Protein AF-0000000065979524 (afdb_homodimer)

Foldseek 3Di:
DPVVPPPPPPPPPPPPPPPPPQPQPPVLVVVLVVVLVVLVVVLVVQCCVVPNCPPDDDDAADDDDLQLQLVRLVLVLVPDDPPPPPCVVSSVSSNVSSVSSVVSCVVRPDPPPPPDPRDPGPVSVVVVVVVVVVVVVVVVVCVVVVVCVPPD/DVVPPPPPPPPPPPPPPPPPPQPQPPVLVVVLVVVLVVLVVVLVVQCCVVPNCPPDDDDADDDDDLQLQLVRLVLVLVPDDPPPPPCVVSSVSSNVSSVSSVVSCVVRPDPPPPPDPRDPGPVSVVVVVVVVVVVVVVVVVCVVVVVCVPPD

Nearest PDB structures (foldseek):
  8iah-assembly1_S  TM=3.269E-01  e=6.798E+00  Sus scrofa
  8p1q-assembly1_B-2  TM=3.300E-01  e=6.798E+00  Homo sapiens
  8iah-assembly1_S  TM=3.254E-01  e=6.679E+00  Sus scrofa
  8p1q-assembly1_B-2  TM=3.303E-01  e=6.679E+00  Homo sapiens

Radius of gyration: 31.27 Å; Cα contacts (8 Å, |Δi|>4): 288; chains: 2; bounding box: 48×143×76 Å

InterPro domains:
  IPR009079 Four-helical cytokine-like, core [G3DSA:1.20.1250.10] (27-152)

Sequence (304 aa):
MDHILALVLALLPLSLCVALPGALDAMDVEKMKSKVTWKAQGLVARIDKHFPDRGLRFDTDKVEGSTSVVASLESYNNLISDRFGGVSQIKTEISSLAGYLNHWREGNCQEQQPKVWPRRNIFNHTVSLEALMRVREFLKLLQKNVDLLERCMDHILALVLALLPLSLCVALPGALDAMDVEKMKSKVTWKAQGLVARIDKHFPDRGLRFDTDKVEGSTSVVASLESYNNLISDRFGGVSQIKTEISSLAGYLNHWREGNCQEQQPKVWPRRNIFNHTVSLEALMRVREFLKLLQKNVDLLERC

Solvent-accessible surface area (backbone atoms only — not comparable to full-atom values): 17600 Å² total; per-residue (Å²): 126,76,78,64,62,69,69,67,63,72,72,56,74,75,72,69,75,63,74,63,88,77,67,64,56,64,68,61,49,52,51,49,41,52,50,50,38,51,53,35,52,52,48,40,52,50,46,44,70,77,50,56,80,80,76,77,81,63,86,55,74,79,82,74,15,39,63,37,42,35,49,50,48,50,54,36,50,57,46,35,47,83,80,42,84,87,36,63,66,55,48,51,51,49,52,47,53,30,48,50,53,48,54,51,37,68,76,62,30,73,87,59,65,70,83,64,67,50,74,76,53,60,64,55,52,52,48,17,53,51,30,51,50,23,48,42,53,32,36,55,50,38,57,78,44,45,77,40,45,74,37,110,127,76,77,65,66,71,67,67,66,70,72,58,73,74,71,68,73,64,74,64,89,77,67,65,54,64,68,60,49,52,51,50,42,51,51,51,38,51,52,36,52,54,49,41,53,50,45,42,70,77,51,58,80,80,77,78,80,63,87,55,74,80,80,74,15,38,62,38,42,33,49,50,48,50,54,38,50,57,44,34,47,86,80,43,85,86,34,63,65,53,48,50,50,49,51,48,53,32,47,52,53,49,54,52,38,68,77,64,31,73,86,58,64,72,83,63,67,54,76,75,53,60,65,55,50,51,49,18,53,50,31,50,51,23,48,42,51,32,35,53,51,38,57,77,45,44,77,40,44,75,37,109

Secondary structure (DSSP, 8-state):
-GGGGGGGGG----------TT---HHHHHHHHHHHHHHHHHHHHHHHHHS---S----------HHHHHHHHHHHHHHS-TTSTT-HHHHHHHHHHHHHHHHHHHHHS-----SS-----HHHHHHHHHHHHHHHHHHHHHHHTGGGGG--/-GGGGGGGGG----------TT---HHHHHHHHHHHHHHHHHHHHHHHHHS---S----------HHHHHHHHHHHHHHS-TTSTT-HHHHHHHHHHHHHHHHHHHHHS-----SS-----HHHHHHHHHHHHHHHHHHHHHHHTGGGGG--

Organism: Takifugu rubripes (NCBI:txid31033)

pLDDT: mean 81.75, std 19.76, range [34.25, 98.69]

Structure (mmCIF, N/CA/C/O backbone):
data_AF-0000000065979524-model_v1
#
loop_
_entity.id
_entity.type
_entity.pdbx_description
1 polymer Leptin
#
loop_
_atom_site.group_PDB
_atom_site.id
_atom_site.type_symbol
_atom_site.label_atom_id
_atom_site.label_alt_id
_atom_site.label_comp_id
_atom_site.label_asym_id
_atom_site.label_entity_id
_atom_site.label_seq_id
_atom_site.pdbx_PDB_ins_code
_atom_site.Cartn_x
_atom_site.Cartn_y
_atom_site.Cartn_z
_atom_site.occupancy
_atom_site.B_iso_or_equiv
_atom_site.auth_seq_id
_atom_site.auth_comp_id
_atom_site.auth_asym_id
_atom_site.auth_atom_id
_atom_site.pdbx_PDB_model_num
ATOM 1 N N . MET A 1 1 ? -29.578 59.688 54.094 1 34.88 1 MET A N 1
ATOM 2 C CA . MET A 1 1 ? -29.281 59.625 52.656 1 34.88 1 MET A CA 1
ATOM 3 C C . MET A 1 1 ? -28.094 58.719 52.375 1 34.88 1 MET A C 1
ATOM 5 O O . MET A 1 1 ? -27.781 58.438 51.219 1 34.88 1 MET A O 1
ATOM 9 N N . ASP A 1 2 ? -27.281 58.5 53.438 1 43.31 2 ASP A N 1
ATOM 10 C CA . ASP A 1 2 ? -25.984 57.875 53.219 1 43.31 2 ASP A CA 1
ATOM 11 C C . ASP A 1 2 ? -26.141 56.375 53 1 43.31 2 ASP A C 1
ATOM 13 O O . ASP A 1 2 ? -25.188 55.688 52.625 1 43.31 2 ASP A O 1
ATOM 17 N N . HIS A 1 3 ? -27.281 55.781 53.406 1 45.56 3 HIS A N 1
ATOM 18 C CA . HIS A 1 3 ? -27.359 54.312 53.375 1 45.56 3 HIS A CA 1
ATOM 19 C C . HIS A 1 3 ?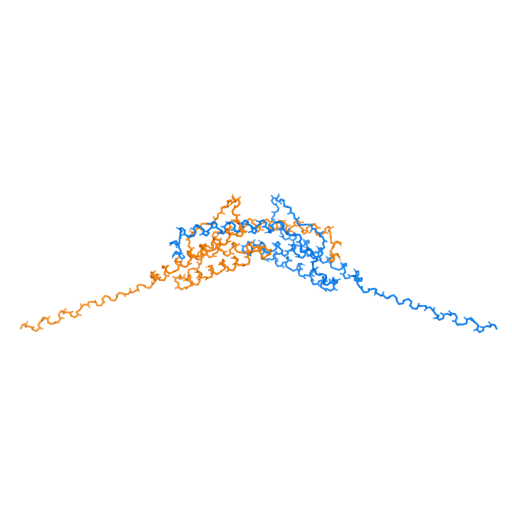 -27.438 53.781 51.938 1 45.56 3 HIS A C 1
ATOM 21 O O . HIS A 1 3 ? -27.516 52.562 51.719 1 45.56 3 HIS A O 1
ATOM 27 N N . ILE A 1 4 ? -27.812 54.688 50.938 1 45.34 4 ILE A N 1
ATOM 28 C CA . ILE A 1 4 ? -28.109 54.25 49.594 1 45.34 4 ILE A CA 1
ATOM 29 C C . ILE A 1 4 ? -26.828 53.844 48.875 1 45.34 4 ILE A C 1
ATOM 31 O O . ILE A 1 4 ? -26.844 53.031 47.938 1 45.34 4 ILE A O 1
ATOM 35 N N . LEU A 1 5 ? -25.672 54.312 49.406 1 42.53 5 LEU A N 1
ATOM 36 C CA . LEU A 1 5 ? -24.516 54.125 48.531 1 42.53 5 LEU A CA 1
ATOM 37 C C . LEU A 1 5 ? -24.062 52.688 48.531 1 42.53 5 LEU A C 1
ATOM 39 O O . LEU A 1 5 ? -23.562 52.188 47.531 1 42.53 5 LEU A O 1
ATOM 43 N N . ALA A 1 6 ? -24.219 51.969 49.688 1 45.44 6 ALA A N 1
ATOM 44 C CA . ALA A 1 6 ? -23.438 50.75 49.75 1 45.44 6 ALA A CA 1
ATOM 45 C C . ALA A 1 6 ? -24 49.688 48.844 1 45.44 6 ALA A C 1
ATOM 47 O O . ALA A 1 6 ? -23.297 48.75 48.438 1 45.44 6 ALA A O 1
ATOM 48 N N . LEU A 1 7 ? -25.328 49.781 48.531 1 42.97 7 LEU A N 1
ATOM 49 C CA . LEU A 1 7 ? -25.906 48.562 47.938 1 42.97 7 LEU A CA 1
ATOM 50 C C . LEU A 1 7 ? -25.5 48.438 46.469 1 42.97 7 LEU A C 1
ATOM 52 O O . LEU A 1 7 ? -25.703 47.406 45.844 1 42.97 7 LEU A O 1
ATOM 56 N N . VAL A 1 8 ? -25.031 49.562 45.812 1 45.72 8 VAL A N 1
ATOM 57 C CA . VAL A 1 8 ? -24.875 49.438 44.375 1 45.72 8 VAL A CA 1
ATOM 58 C C . VAL A 1 8 ? -23.672 48.531 44.062 1 45.72 8 VAL A C 1
ATOM 60 O O . VAL A 1 8 ? -23.453 48.188 42.906 1 45.72 8 VAL A O 1
ATOM 63 N N . LEU A 1 9 ? -22.766 48.375 45.031 1 43.47 9 LEU A N 1
ATOM 64 C CA . LEU A 1 9 ? -21.516 47.812 44.5 1 43.47 9 LEU A CA 1
ATOM 65 C C . LEU A 1 9 ? -21.719 46.375 44.094 1 43.47 9 LEU A C 1
ATOM 67 O O . LEU A 1 9 ? -20.875 45.812 43.344 1 43.47 9 LEU A O 1
ATOM 71 N N . ALA A 1 10 ? -22.562 45.625 44.844 1 42.38 10 ALA A N 1
ATOM 72 C CA . ALA A 1 10 ? -22.281 44.188 44.812 1 42.38 10 ALA A CA 1
ATOM 73 C C . ALA A 1 10 ? -22.688 43.594 43.469 1 42.38 10 ALA A C 1
ATOM 75 O O . ALA A 1 10 ? -22.516 42.406 43.25 1 42.38 10 ALA A O 1
ATOM 76 N N . LEU A 1 11 ? -23.609 44.281 42.781 1 41.44 11 LEU A N 1
ATOM 77 C CA . LEU A 1 11 ? -24.062 43.438 41.656 1 41.44 11 LEU A CA 1
ATOM 78 C C . LEU A 1 11 ? -23 43.375 40.594 1 41.44 11 LEU A C 1
ATOM 80 O O . LEU A 1 11 ? -23.031 44.156 39.625 1 41.44 11 LEU A O 1
ATOM 84 N N . LEU A 1 12 ? -21.766 43.531 40.938 1 43.25 12 LEU A N 1
ATOM 85 C CA . LEU A 1 12 ? -20.922 43.281 39.75 1 43.25 12 LEU A CA 1
ATOM 86 C C . LEU A 1 12 ? -21.234 41.938 39.156 1 43.25 12 LEU A C 1
ATOM 88 O O . LEU A 1 12 ? -21.234 40.906 39.844 1 43.25 12 LEU A O 1
ATOM 92 N N . PRO A 1 13 ? -22.047 41.812 38.062 1 46.59 13 PRO A N 1
ATOM 93 C CA . PRO A 1 13 ? -22.188 40.5 37.438 1 46.59 13 PRO A CA 1
ATOM 94 C C . PRO A 1 13 ? -20.875 39.75 37.312 1 46.59 13 PRO A C 1
ATOM 96 O O . PRO A 1 13 ? -19.828 40.344 37.031 1 46.59 13 PRO A O 1
ATOM 99 N N . LEU A 1 14 ? -20.484 38.844 38.219 1 44.09 14 LEU A N 1
ATOM 100 C CA . LEU A 1 14 ? -19.516 37.844 37.812 1 44.09 14 LEU A CA 1
ATOM 101 C C . LEU A 1 14 ? -19.734 37.438 36.344 1 44.09 14 LEU A C 1
ATOM 103 O O . LEU A 1 14 ? -20.766 36.875 36 1 44.09 14 LEU A O 1
ATOM 107 N N . SER A 1 15 ? -19.453 38.344 35.438 1 40.91 15 SER A N 1
ATOM 108 C CA . SER A 1 15 ? -19.328 37.812 34.094 1 40.91 15 SER A CA 1
ATOM 109 C C . SER A 1 15 ? -18.734 36.406 34.094 1 40.91 15 SER A C 1
ATOM 111 O O . SER A 1 15 ? -17.562 36.219 34.438 1 40.91 15 SER A O 1
ATOM 113 N N . LEU A 1 16 ? -19.469 35.406 34.594 1 40.03 16 LEU A N 1
ATOM 114 C CA . LEU A 1 16 ? -19.078 34.062 34.25 1 40.03 16 LEU A CA 1
ATOM 115 C C . LEU A 1 16 ? -18.438 34 32.875 1 40.03 16 LEU A C 1
ATOM 117 O O . LEU A 1 16 ? -19.094 34.25 31.875 1 40.03 16 LEU A O 1
ATOM 121 N N . CYS A 1 17 ? -17.25 34.531 32.656 1 41.34 17 CYS A N 1
ATOM 122 C CA . CYS A 1 17 ? -16.516 34.031 31.5 1 41.34 17 CYS A CA 1
ATOM 123 C C . CYS A 1 17 ? -16.828 32.594 31.234 1 41.34 17 CYS A C 1
ATOM 125 O O . CYS A 1 17 ? -16.344 31.688 31.922 1 41.34 17 CYS A O 1
ATOM 127 N N . VAL A 1 18 ? -18.062 32.25 31.062 1 39.09 18 VAL A N 1
ATOM 128 C CA . VAL A 1 18 ? -18.344 30.953 30.469 1 39.09 18 VAL A CA 1
ATOM 129 C C . VAL A 1 18 ? -17.266 30.609 29.438 1 39.09 18 VAL A C 1
ATOM 131 O O . VAL A 1 18 ? -17.062 31.328 28.469 1 39.09 18 VAL A O 1
ATOM 134 N N . ALA A 1 19 ? -16.109 30.125 29.828 1 43.69 19 ALA A N 1
ATOM 135 C CA . ALA A 1 19 ? -15.344 29.391 28.812 1 43.69 19 ALA A CA 1
ATOM 136 C C . ALA A 1 19 ? -16.281 28.75 27.797 1 43.69 19 ALA A C 1
ATOM 138 O O . ALA A 1 19 ? -17.172 27.984 28.156 1 43.69 19 ALA A O 1
ATOM 139 N N . LEU A 1 20 ? -16.875 29.391 26.828 1 45 20 LEU A N 1
ATOM 140 C CA . LEU A 1 20 ? -17.656 28.703 25.812 1 45 20 LEU A CA 1
ATOM 141 C C . LEU A 1 20 ? -17.125 27.297 25.594 1 45 20 LEU A C 1
ATOM 143 O O . LEU A 1 20 ? -15.914 27.078 25.516 1 45 20 LEU A O 1
ATOM 147 N N . PRO A 1 21 ? -17.703 26.266 25.828 1 43.53 21 PRO A N 1
ATOM 148 C CA . PRO A 1 21 ? -17.516 24.891 25.391 1 43.53 21 PRO A CA 1
ATOM 149 C C . PRO A 1 21 ? -17.109 24.797 23.922 1 43.53 21 PRO A C 1
ATOM 151 O O . PRO A 1 21 ? -17.797 25.297 23.047 1 43.53 21 PRO A O 1
ATOM 154 N N . GLY A 1 22 ? -15.844 24.625 23.578 1 52.44 22 GLY A N 1
ATOM 155 C CA . GLY A 1 22 ? -15.367 24.453 22.203 1 52.44 22 GLY A CA 1
ATOM 156 C C . GLY A 1 22 ? -14.086 25.219 21.922 1 52.44 22 GLY A C 1
ATOM 157 O O . GLY A 1 22 ? -13.609 25.25 20.797 1 52.44 22 GLY A O 1
ATOM 158 N N . ALA A 1 23 ? -13.859 26.297 22.719 1 60.09 23 ALA A N 1
ATOM 159 C CA . ALA A 1 23 ? -12.688 27.094 22.375 1 60.09 23 ALA A CA 1
ATOM 160 C C . ALA A 1 23 ? -11.414 26.266 22.469 1 60.09 23 ALA A C 1
ATOM 162 O O . ALA A 1 23 ? -11.141 25.641 23.5 1 60.09 23 ALA A O 1
ATOM 163 N N . LEU A 1 24 ? -10.93 25.781 21.344 1 65.5 24 LEU A N 1
ATOM 164 C CA . LEU A 1 24 ? -9.617 25.156 21.344 1 65.5 24 LEU A CA 1
ATOM 165 C C . LEU A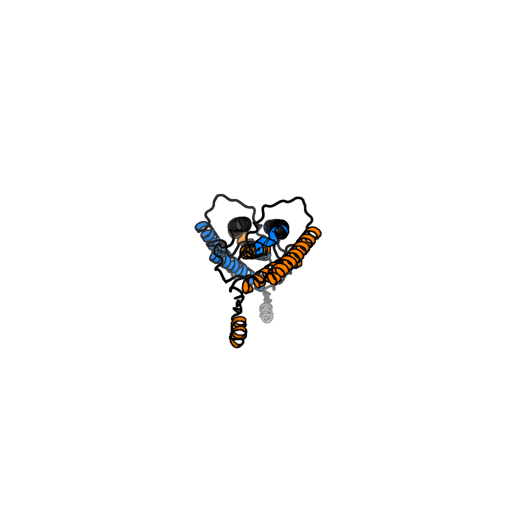 1 24 ? -8.656 25.891 22.266 1 65.5 24 LEU A C 1
ATOM 167 O O . LEU A 1 24 ? -8.641 27.125 22.312 1 65.5 24 LEU A O 1
ATOM 171 N N . ASP A 1 25 ? -8.266 25.234 23.438 1 76.75 25 ASP A N 1
ATOM 172 C CA . ASP A 1 25 ? -7.203 25.781 24.281 1 76.75 25 ASP A CA 1
ATOM 173 C C . ASP A 1 25 ? -6.031 26.266 23.422 1 76.75 25 ASP A C 1
ATOM 175 O O . ASP A 1 25 ? -5.359 25.469 22.766 1 76.75 25 ASP A O 1
ATOM 179 N N . ALA A 1 26 ? -5.895 27.578 23.281 1 84.81 26 ALA A N 1
ATOM 180 C CA . ALA A 1 26 ? -4.887 28.219 22.438 1 84.81 26 ALA A CA 1
ATOM 181 C C . ALA A 1 26 ? -3.502 27.641 22.703 1 84.81 26 ALA A C 1
ATOM 183 O O . ALA A 1 26 ? -2.719 27.438 21.781 1 84.81 26 ALA A O 1
ATOM 184 N N . MET A 1 27 ? -3.207 27.391 24.031 1 84 27 MET A N 1
ATOM 185 C CA . MET A 1 27 ? -1.896 26.844 24.375 1 84 27 MET A CA 1
ATOM 186 C C . MET A 1 27 ? -1.739 25.438 23.812 1 84 27 MET A C 1
ATOM 188 O O . MET A 1 27 ? -0.667 25.078 23.312 1 84 27 MET A O 1
ATOM 192 N N . ASP A 1 28 ? -2.781 24.672 23.891 1 90.62 28 ASP A N 1
ATOM 193 C CA . ASP A 1 28 ? -2.738 23.312 23.375 1 90.62 28 ASP A CA 1
ATOM 194 C C . ASP A 1 28 ? -2.576 23.312 21.844 1 90.62 28 ASP A C 1
ATOM 196 O O . ASP A 1 28 ? -1.846 22.484 21.297 1 90.62 28 ASP A O 1
ATOM 200 N N . VAL A 1 29 ? -3.135 24.234 21.234 1 93.5 29 VAL A N 1
ATOM 201 C CA . VAL A 1 29 ? -3.057 24.375 19.781 1 93.5 29 VAL A CA 1
ATOM 202 C C . VAL A 1 29 ? -1.64 24.766 19.375 1 93.5 29 VAL A C 1
ATOM 204 O O . VAL A 1 29 ? -1.082 24.219 18.422 1 93.5 29 VAL A O 1
ATOM 207 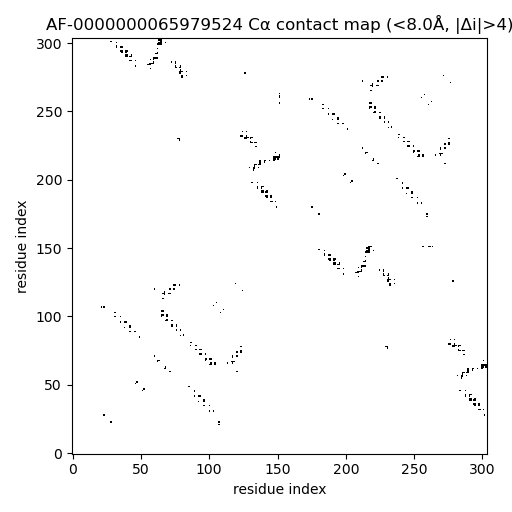N N . GLU A 1 30 ? -1.095 25.766 20.031 1 94.5 30 GLU A N 1
ATOM 208 C CA . GLU A 1 30 ? 0.261 26.203 19.719 1 94.5 30 GLU A CA 1
ATOM 209 C C . GLU A 1 30 ? 1.271 25.078 19.922 1 94.5 30 GLU A C 1
ATOM 211 O O . GLU A 1 30 ? 2.201 24.922 19.125 1 94.5 30 GLU A O 1
ATOM 216 N N . LYS A 1 31 ? 1.082 24.312 21 1 95.94 31 LYS A N 1
ATOM 217 C CA . LYS A 1 31 ? 1.947 23.156 21.234 1 95.94 31 LYS A CA 1
ATOM 218 C C . LYS A 1 31 ? 1.83 22.141 20.109 1 95.94 31 LYS A C 1
ATOM 220 O O . LYS A 1 31 ? 2.836 21.594 19.656 1 95.94 31 LYS A O 1
ATOM 225 N N . MET A 1 32 ? 0.639 21.859 19.672 1 96.88 32 MET A N 1
ATOM 226 C CA . MET A 1 32 ? 0.414 20.922 18.578 1 96.88 32 MET A CA 1
ATOM 227 C C . MET A 1 32 ? 1.099 21.422 17.297 1 96.88 32 MET A C 1
ATOM 229 O O . MET A 1 32 ? 1.811 20.656 16.641 1 96.88 32 MET A O 1
ATOM 233 N N . LYS A 1 33 ? 0.93 22.656 17 1 96.94 33 LYS A N 1
ATOM 234 C CA . LYS A 1 33 ? 1.535 23.219 15.789 1 96.94 33 LYS A CA 1
ATOM 235 C C . LYS A 1 33 ? 3.057 23.094 15.836 1 96.94 33 LYS A C 1
ATOM 237 O O . LYS A 1 33 ? 3.682 22.719 14.836 1 96.94 33 LYS A O 1
ATOM 242 N N . SER A 1 34 ? 3.613 23.422 16.969 1 96.88 34 SER A N 1
ATOM 243 C CA . SER A 1 34 ? 5.062 23.344 17.141 1 96.88 34 SER A CA 1
ATOM 244 C C . SER A 1 34 ? 5.566 21.922 16.984 1 96.88 34 SER A C 1
ATOM 246 O O . SER A 1 34 ? 6.562 21.672 16.297 1 96.88 34 SER A O 1
ATOM 248 N N . LYS A 1 35 ? 4.891 21 17.641 1 97.94 35 LYS A N 1
ATOM 249 C CA . LYS A 1 35 ? 5.305 19.594 17.578 1 97.94 35 LYS A CA 1
ATOM 250 C C . LYS A 1 35 ? 5.172 19.031 16.172 1 97.94 35 LYS A C 1
ATOM 252 O O . LYS A 1 35 ? 6.059 18.312 15.695 1 97.94 35 LYS A O 1
ATOM 257 N N . VAL A 1 36 ? 4.082 19.328 15.539 1 98.31 36 VAL A N 1
ATOM 258 C CA . VAL A 1 36 ? 3.875 18.875 14.164 1 98.31 36 VAL A CA 1
ATOM 259 C C . VAL A 1 36 ? 4.961 19.438 13.258 1 98.31 36 VAL A C 1
ATOM 261 O O . VAL A 1 36 ? 5.523 18.719 12.43 1 98.31 36 VAL A O 1
ATOM 264 N N . THR A 1 37 ? 5.258 20.688 13.398 1 98.19 37 THR A N 1
ATOM 265 C CA . THR A 1 37 ? 6.301 21.312 12.594 1 98.19 37 THR A CA 1
ATOM 266 C C . THR A 1 37 ? 7.645 20.625 12.828 1 98.19 37 THR A C 1
ATOM 268 O O . THR A 1 37 ? 8.359 20.312 11.875 1 98.19 37 THR A O 1
ATOM 271 N N . TRP A 1 38 ? 7.949 20.406 14.086 1 98 38 TRP A N 1
ATOM 272 C CA . TRP A 1 38 ? 9.203 19.766 14.453 1 98 38 TRP A CA 1
ATOM 273 C C . TRP A 1 38 ? 9.297 18.375 13.852 1 98 38 TRP A C 1
ATOM 275 O O . TRP A 1 38 ? 10.305 18.016 13.227 1 98 38 TRP A O 1
ATOM 285 N N . LYS A 1 39 ? 8.273 17.625 14.016 1 98.44 39 LYS A N 1
ATOM 286 C CA . LYS A 1 39 ? 8.266 16.266 13.492 1 98.44 39 LYS A CA 1
ATOM 287 C C . LYS A 1 39 ? 8.336 16.25 11.969 1 98.44 39 LYS A C 1
ATOM 289 O O . LYS A 1 39 ? 9.031 15.422 11.375 1 98.44 39 LYS A O 1
ATOM 294 N N . ALA A 1 40 ? 7.547 17.125 11.336 1 98.5 40 ALA A N 1
ATOM 295 C CA . ALA A 1 40 ? 7.555 17.203 9.875 1 98.5 40 ALA A CA 1
ATOM 296 C C . ALA A 1 40 ? 8.938 17.578 9.359 1 98.5 40 ALA A C 1
ATOM 298 O O . ALA A 1 40 ? 9.422 17 8.383 1 98.5 40 ALA A O 1
ATOM 299 N N . GLN A 1 41 ? 9.625 18.562 9.984 1 97.88 41 GLN A N 1
ATOM 300 C CA . GLN A 1 41 ? 10.969 18.969 9.602 1 97.88 41 GLN A CA 1
ATOM 301 C C . GLN A 1 41 ? 11.945 17.797 9.711 1 97.88 41 GLN A C 1
ATOM 303 O O . GLN A 1 41 ? 12.773 17.578 8.82 1 97.88 41 GLN A O 1
ATOM 308 N N . GLY A 1 42 ? 11.875 17.109 10.82 1 97.56 42 GLY A N 1
ATOM 309 C CA . GLY A 1 42 ? 12.727 15.938 11 1 97.56 42 GLY A CA 1
ATOM 310 C C . GLY A 1 42 ? 12.523 14.875 9.938 1 97.56 42 GLY A C 1
ATOM 311 O O . GLY A 1 42 ? 13.492 14.289 9.445 1 97.56 42 GLY A O 1
ATOM 312 N N . LEU A 1 43 ? 11.289 14.633 9.617 1 97.94 43 LEU A N 1
ATOM 313 C CA . LEU A 1 43 ? 10.945 13.641 8.602 1 97.94 43 LEU A CA 1
ATOM 314 C C . LEU A 1 43 ? 11.484 14.047 7.234 1 97.94 43 LEU A C 1
ATOM 316 O O . LEU A 1 43 ? 12.062 13.227 6.52 1 97.94 43 LEU A O 1
ATOM 320 N N . VAL A 1 44 ? 11.289 15.312 6.871 1 96.69 44 VAL A N 1
ATOM 321 C CA . VAL A 1 44 ? 11.789 15.797 5.594 1 96.69 44 VAL A CA 1
ATOM 322 C C . VAL A 1 44 ? 13.305 15.633 5.535 1 96.69 44 VAL A C 1
ATOM 324 O O . VAL A 1 44 ? 13.852 15.164 4.527 1 96.69 44 VAL A O 1
ATOM 327 N N . ALA A 1 45 ? 13.984 15.953 6.59 1 95.94 45 ALA A N 1
ATOM 328 C CA . ALA A 1 45 ? 15.445 15.828 6.641 1 95.94 45 ALA A CA 1
ATOM 329 C C . ALA A 1 45 ? 15.883 14.383 6.469 1 95.94 45 ALA A C 1
ATOM 331 O O . ALA A 1 45 ? 16.844 14.094 5.754 1 95.94 45 ALA A O 1
ATOM 332 N N . ARG A 1 46 ? 15.195 13.508 7.078 1 95.62 46 ARG A N 1
ATOM 333 C CA . ARG A 1 46 ? 15.531 12.086 6.996 1 95.62 46 ARG A CA 1
ATOM 334 C C . ARG A 1 46 ? 15.297 11.547 5.59 1 95.62 46 ARG A C 1
ATOM 336 O O . ARG A 1 46 ? 16.109 10.789 5.066 1 95.62 46 ARG A O 1
ATOM 343 N N . ILE A 1 47 ? 14.156 11.891 5.023 1 95.31 47 ILE A N 1
ATOM 344 C CA . ILE A 1 47 ? 13.859 11.461 3.66 1 95.31 47 ILE A CA 1
ATOM 345 C C . ILE A 1 47 ? 14.93 11.992 2.709 1 95.31 47 ILE A C 1
ATOM 347 O O . ILE A 1 47 ? 15.438 11.25 1.863 1 95.31 47 ILE A O 1
ATOM 351 N N . ASP A 1 48 ? 15.32 13.227 2.898 1 93.19 48 ASP A N 1
ATOM 352 C CA . ASP A 1 48 ? 16.328 13.836 2.025 1 93.19 48 ASP A CA 1
ATOM 353 C C . ASP A 1 48 ? 17.688 13.156 2.189 1 93.19 48 ASP A C 1
ATOM 355 O O . ASP A 1 48 ? 18.453 13.055 1.231 1 93.19 48 ASP A O 1
ATOM 359 N N . LYS A 1 49 ? 17.969 12.75 3.328 1 92 49 LYS A N 1
ATOM 360 C CA . LYS A 1 49 ? 19.25 12.102 3.602 1 92 49 LYS A CA 1
ATOM 361 C C . LYS A 1 49 ? 19.328 10.734 2.92 1 92 49 LYS A C 1
ATOM 363 O O . LYS A 1 49 ? 20.344 10.391 2.322 1 92 49 LYS A O 1
ATOM 368 N N . HIS A 1 50 ? 18.266 9.992 2.943 1 91.12 50 HIS A N 1
ATOM 369 C CA . HIS A 1 50 ? 18.281 8.609 2.465 1 91.12 50 HIS A CA 1
ATOM 370 C C . HIS A 1 50 ? 17.828 8.531 1.009 1 91.12 50 HIS A C 1
ATOM 372 O O . HIS A 1 50 ? 18.219 7.609 0.288 1 91.12 50 HIS A O 1
ATOM 378 N N . PHE A 1 51 ? 17 9.469 0.723 1 90 51 PHE A N 1
ATOM 379 C CA . PHE A 1 51 ? 16.469 9.492 -0.636 1 90 51 PHE A CA 1
ATOM 380 C C . PHE A 1 51 ? 16.641 10.867 -1.264 1 90 51 PHE A C 1
ATOM 382 O O . PHE A 1 51 ? 15.672 11.617 -1.41 1 90 51 PHE A O 1
ATOM 389 N N . PRO A 1 52 ? 17.781 11.062 -1.571 1 82.44 52 PRO A N 1
ATOM 390 C CA . PRO A 1 52 ? 18.062 12.406 -2.094 1 82.44 52 PRO A CA 1
ATOM 391 C C . PRO A 1 52 ? 17.219 12.742 -3.316 1 82.44 52 PRO A C 1
ATOM 393 O O . PRO A 1 52 ? 16.844 11.852 -4.086 1 82.44 52 PRO A O 1
ATOM 396 N N . ASP A 1 53 ? 16.906 13.961 -3.312 1 72.31 53 ASP A N 1
ATOM 397 C CA . ASP A 1 53 ? 16.016 14.523 -4.328 1 72.31 53 ASP A CA 1
ATOM 398 C C . ASP A 1 53 ? 16.594 14.312 -5.73 1 72.31 53 ASP A C 1
ATOM 400 O O . ASP A 1 53 ? 17.688 14.766 -6.027 1 72.31 53 ASP A O 1
ATOM 404 N N . ARG A 1 54 ? 15.977 13.586 -6.457 1 69.5 54 ARG A N 1
ATOM 405 C CA . ARG A 1 54 ? 16.406 13.383 -7.836 1 69.5 54 ARG A CA 1
ATOM 406 C C . ARG A 1 54 ? 15.594 14.242 -8.797 1 69.5 54 ARG A C 1
ATOM 408 O O . ARG A 1 54 ? 15.531 13.961 -9.992 1 69.5 54 ARG A O 1
ATOM 415 N N . GLY A 1 55 ? 15.062 15.281 -8.133 1 73.12 55 GLY A N 1
ATOM 416 C CA . GLY A 1 55 ? 14.312 16.188 -8.977 1 73.12 55 GLY A CA 1
ATOM 417 C C . GLY A 1 55 ? 12.922 15.688 -9.305 1 73.12 55 GLY A C 1
ATOM 418 O O . GLY A 1 55 ? 12.273 16.188 -10.227 1 73.12 55 GLY A O 1
ATOM 419 N N . LEU A 1 56 ? 12.5 14.719 -8.672 1 73.94 56 LEU A N 1
ATOM 420 C CA . LEU A 1 56 ? 11.164 14.188 -8.906 1 73.94 56 LEU A CA 1
ATOM 421 C C . LEU A 1 56 ? 10.117 15 -8.148 1 73.94 56 LEU A C 1
ATOM 423 O O . LEU A 1 56 ? 10.273 15.266 -6.957 1 73.94 56 LEU A O 1
ATOM 427 N N . ARG A 1 57 ? 9.258 15.641 -8.961 1 79.06 57 ARG A N 1
ATOM 428 C CA . ARG A 1 57 ? 8.172 16.406 -8.352 1 79.06 57 ARG A CA 1
ATOM 429 C C . ARG A 1 57 ? 6.824 15.75 -8.617 1 79.06 57 ARG A C 1
ATOM 431 O O . ARG A 1 57 ? 6.539 15.328 -9.742 1 79.06 57 ARG A O 1
ATOM 438 N N . PHE A 1 58 ? 6.141 15.617 -7.527 1 84 58 PHE A N 1
ATOM 439 C CA . PHE A 1 58 ? 4.812 15.023 -7.641 1 84 58 PHE A CA 1
ATOM 440 C C . PHE A 1 58 ? 3.762 15.906 -6.988 1 84 58 PHE A C 1
ATOM 442 O O . PHE A 1 58 ? 4.07 16.672 -6.074 1 84 58 PHE A O 1
ATOM 449 N N . ASP A 1 59 ? 2.582 15.781 -7.613 1 83.19 59 ASP A N 1
ATOM 450 C CA . ASP A 1 59 ? 1.469 16.453 -6.949 1 83.19 59 ASP A CA 1
ATOM 451 C C . ASP A 1 59 ? 1.151 15.797 -5.609 1 83.19 59 ASP A C 1
ATOM 453 O O . ASP A 1 59 ? 1.281 14.578 -5.461 1 83.19 59 ASP A O 1
ATOM 457 N N . THR A 1 60 ? 0.922 16.609 -4.617 1 84.31 60 THR A N 1
ATOM 458 C CA . THR A 1 60 ? 0.583 16.078 -3.303 1 84.31 60 THR A CA 1
ATOM 459 C C . THR A 1 60 ? -0.782 16.578 -2.848 1 84.31 60 THR A C 1
ATOM 461 O O . THR A 1 60 ? -1.378 17.453 -3.494 1 84.31 60 THR A O 1
ATOM 464 N N . ASP A 1 61 ? -1.26 16.031 -1.816 1 86.38 61 ASP A N 1
ATOM 465 C CA . ASP A 1 61 ? -2.521 16.438 -1.203 1 86.38 61 ASP A CA 1
ATOM 466 C C . ASP A 1 61 ? -2.424 17.859 -0.635 1 86.38 61 ASP A C 1
ATOM 468 O O . ASP A 1 61 ? -1.345 18.297 -0.235 1 86.38 61 ASP A O 1
ATOM 472 N N . LYS A 1 62 ? -3.578 18.484 -0.666 1 88.5 62 LYS A N 1
ATOM 473 C CA . LYS A 1 62 ? -3.656 19.781 -0.001 1 88.5 62 LYS A CA 1
ATOM 474 C C . LYS A 1 62 ? -3.84 19.609 1.506 1 88.5 62 LYS A C 1
ATOM 476 O O . LYS A 1 62 ? -4.32 18.578 1.969 1 88.5 62 LYS A O 1
ATOM 481 N N . VAL A 1 63 ? -3.369 20.609 2.199 1 91.56 63 VAL A N 1
ATOM 482 C CA . VAL A 1 63 ? -3.6 20.641 3.639 1 91.56 63 VAL A CA 1
ATOM 483 C C . VAL A 1 63 ? -4.922 21.359 3.934 1 91.56 63 VAL A C 1
ATOM 485 O O . VAL A 1 63 ? -5.039 22.562 3.746 1 91.56 63 VAL A O 1
ATOM 488 N N . GLU A 1 64 ? -5.918 20.641 4.414 1 89.44 64 GLU A N 1
ATOM 489 C CA . GLU A 1 64 ? -7.25 21.203 4.57 1 89.44 64 GLU A CA 1
ATOM 490 C C . GLU A 1 64 ? -7.695 21.172 6.031 1 89.44 64 GLU A C 1
ATOM 492 O O . GLU A 1 64 ? -8.711 21.781 6.391 1 89.44 64 GLU A O 1
ATOM 497 N N . GLY A 1 65 ? -7.055 20.453 6.816 1 92.19 65 GLY A N 1
ATOM 498 C CA . GLY A 1 65 ? -7.402 20.266 8.219 1 92.19 65 GLY A CA 1
ATOM 499 C C . GLY A 1 65 ? -6.719 19.078 8.844 1 92.19 65 GLY A C 1
ATOM 500 O O . GLY A 1 65 ? -6.02 18.328 8.164 1 92.19 65 GLY A O 1
ATOM 501 N N . SER A 1 66 ? -6.93 19 10.078 1 93.81 66 SER A N 1
ATOM 502 C CA . SER A 1 66 ? -6.223 17.953 10.805 1 93.81 66 SER A CA 1
ATOM 503 C C . SER A 1 66 ? -6.699 16.578 10.375 1 93.81 66 SER A C 1
ATOM 505 O O . SER A 1 66 ? -5.898 15.641 10.281 1 93.81 66 SER A O 1
ATOM 507 N N . THR A 1 67 ? -8.016 16.453 10.133 1 91.5 67 THR A N 1
ATOM 508 C CA . THR A 1 67 ? -8.555 15.164 9.711 1 91.5 67 THR A CA 1
ATOM 509 C C . THR A 1 67 ? -7.949 14.734 8.383 1 91.5 67 THR A C 1
ATOM 511 O O . THR A 1 67 ? -7.508 13.594 8.234 1 91.5 67 THR A O 1
ATOM 514 N N . SER A 1 68 ? -7.918 15.641 7.469 1 90.81 68 SER A N 1
ATOM 515 C CA . SER A 1 68 ? -7.391 15.328 6.141 1 90.81 68 SER A CA 1
ATOM 516 C C . SER A 1 68 ? -5.895 15.055 6.191 1 90.81 68 SER A C 1
ATOM 518 O O . SER A 1 68 ? -5.387 14.211 5.449 1 90.81 68 SER A O 1
ATOM 520 N N . VAL A 1 69 ? -5.234 15.766 7.016 1 94.88 69 VAL A N 1
ATOM 521 C CA . VAL A 1 69 ? -3.789 15.586 7.125 1 94.88 69 VAL A CA 1
ATOM 522 C C . VAL A 1 69 ? -3.482 14.195 7.668 1 94.88 69 VAL A C 1
ATOM 524 O O . VAL A 1 69 ? -2.627 13.484 7.133 1 94.88 69 VAL A O 1
ATOM 527 N N . VAL A 1 70 ? -4.195 13.758 8.695 1 94.75 70 VAL A N 1
ATOM 528 C CA . VAL A 1 70 ? -4.004 12.422 9.25 1 94.75 70 VAL A CA 1
ATOM 529 C C . VAL A 1 70 ? -4.27 11.367 8.172 1 94.75 70 VAL A C 1
ATOM 531 O O . VAL A 1 70 ? -3.471 10.453 7.984 1 94.75 70 VAL A O 1
ATOM 534 N N . ALA A 1 71 ? -5.309 11.57 7.406 1 91.38 71 ALA A N 1
ATOM 535 C CA . ALA A 1 71 ? -5.688 10.617 6.363 1 91.38 71 ALA A CA 1
ATOM 536 C C . ALA A 1 71 ? -4.617 10.547 5.277 1 91.38 71 ALA A C 1
ATOM 538 O O . ALA A 1 71 ? -4.289 9.453 4.793 1 91.38 71 ALA A O 1
ATOM 539 N N . SER A 1 72 ? -4.105 11.688 4.844 1 92.94 72 SER A N 1
ATOM 540 C CA . SER A 1 72 ? -3.082 11.719 3.803 1 92.94 72 SER A CA 1
ATOM 541 C C . SER A 1 72 ? -1.806 11.023 4.262 1 92.94 72 SER A C 1
ATOM 543 O O . SER A 1 72 ? -1.24 10.211 3.531 1 92.94 72 SER A O 1
ATOM 545 N N . LEU A 1 73 ? -1.363 11.32 5.492 1 95.62 73 LEU A N 1
ATOM 546 C CA . LEU A 1 73 ? -0.155 10.703 6.023 1 95.62 73 LEU A CA 1
ATOM 547 C C . LEU A 1 73 ? -0.3 9.18 6.074 1 95.62 73 LEU A C 1
ATOM 549 O O . LEU A 1 73 ? 0.605 8.453 5.664 1 95.62 73 LEU A O 1
ATOM 553 N N . GLU A 1 74 ? -1.419 8.758 6.5 1 93.5 74 GLU A N 1
ATOM 554 C CA . GLU A 1 74 ? -1.666 7.32 6.586 1 93.5 74 GLU A CA 1
ATOM 555 C C . GLU A 1 74 ? -1.743 6.688 5.199 1 93.5 74 GLU A C 1
ATOM 557 O O . GLU A 1 74 ? -1.227 5.59 4.984 1 93.5 74 GLU A O 1
ATOM 562 N N . SER A 1 75 ? -2.393 7.375 4.344 1 91.81 75 SER A N 1
ATOM 563 C CA . SER A 1 75 ? -2.525 6.859 2.986 1 91.81 75 SER A CA 1
ATOM 564 C C . SER A 1 75 ? -1.164 6.707 2.318 1 91.81 75 SER A C 1
ATOM 566 O O . SER A 1 75 ? -0.872 5.668 1.723 1 91.81 75 SER A O 1
ATOM 568 N N . TYR A 1 76 ? -0.32 7.711 2.4 1 94.06 76 TYR A N 1
ATOM 569 C CA . TYR A 1 76 ? 1.016 7.625 1.821 1 94.06 76 TYR A CA 1
ATOM 570 C C . TYR A 1 76 ? 1.829 6.523 2.49 1 94.06 76 TYR A C 1
ATOM 572 O O . TYR A 1 76 ? 2.496 5.734 1.812 1 94.06 76 TYR A O 1
ATOM 580 N N . ASN A 1 77 ? 1.733 6.473 3.803 1 94.75 77 ASN A N 1
ATOM 581 C CA . ASN A 1 77 ? 2.506 5.48 4.543 1 94.75 77 ASN A CA 1
ATOM 582 C C . ASN A 1 77 ? 2.129 4.059 4.137 1 94.75 77 ASN A C 1
ATOM 584 O O . ASN A 1 77 ? 2.992 3.184 4.059 1 94.75 77 ASN A O 1
ATOM 588 N N . ASN A 1 78 ? 0.882 3.875 3.836 1 92.31 78 ASN A N 1
ATOM 589 C CA . ASN A 1 78 ? 0.391 2.562 3.432 1 92.31 78 ASN A CA 1
ATOM 590 C C . ASN A 1 78 ? 0.954 2.146 2.076 1 92.31 78 ASN A C 1
ATOM 592 O O . ASN A 1 78 ? 1.121 0.955 1.808 1 92.31 78 ASN A O 1
ATOM 596 N N . LEU A 1 79 ? 1.25 3.082 1.256 1 93.56 79 LEU A N 1
ATOM 597 C CA . LEU A 1 79 ? 1.729 2.793 -0.091 1 93.56 79 LEU A CA 1
ATOM 598 C C . LEU A 1 79 ? 3.229 2.512 -0.086 1 93.56 79 LEU A C 1
ATOM 600 O O . LEU A 1 79 ? 3.758 1.933 -1.037 1 93.56 79 LEU A O 1
ATOM 604 N N . ILE A 1 80 ? 3.93 2.936 0.917 1 94.38 80 ILE A N 1
ATOM 605 C CA . ILE A 1 80 ? 5.363 2.67 1.023 1 94.38 80 ILE A CA 1
ATOM 606 C C . ILE A 1 80 ? 5.586 1.237 1.498 1 94.38 80 ILE A C 1
ATOM 608 O O . ILE A 1 80 ? 5.16 0.865 2.594 1 94.38 80 ILE A O 1
ATOM 612 N N . SER A 1 81 ? 6.23 0.534 0.709 1 90.75 81 SER A N 1
ATOM 613 C CA . SER A 1 81 ? 6.5 -0.859 1.051 1 90.75 81 SER A CA 1
ATOM 614 C C . SER A 1 81 ? 7.461 -0.965 2.23 1 90.75 81 SER A C 1
ATOM 616 O O . SER A 1 81 ? 8.43 -0.206 2.32 1 90.75 81 SER A O 1
ATOM 618 N N . ASP A 1 82 ? 7.23 -2.004 3.055 1 87.88 82 ASP A N 1
ATOM 619 C CA . ASP A 1 82 ? 8.125 -2.273 4.172 1 87.88 82 ASP A CA 1
ATOM 620 C C . ASP A 1 82 ? 9.461 -2.824 3.684 1 87.88 82 ASP A C 1
ATOM 622 O O . ASP A 1 82 ? 10.453 -2.803 4.418 1 87.88 82 ASP A O 1
ATOM 626 N N . ARG A 1 83 ? 9.398 -3.27 2.461 1 80.56 83 ARG A N 1
ATOM 627 C CA . ARG A 1 83 ? 10.594 -3.904 1.922 1 80.56 83 ARG A CA 1
ATOM 628 C C . ARG A 1 83 ? 11.469 -2.891 1.19 1 80.56 83 ARG A C 1
ATOM 630 O O . ARG A 1 83 ? 12.555 -3.227 0.72 1 80.56 83 ARG A O 1
ATOM 637 N N . PHE A 1 84 ? 10.914 -1.741 1.091 1 85.44 84 PHE A N 1
ATOM 638 C CA . PHE A 1 84 ? 11.695 -0.672 0.474 1 85.44 84 PHE A CA 1
ATOM 639 C C . PHE A 1 84 ? 12.852 -0.253 1.374 1 85.44 84 PHE A C 1
ATOM 641 O O . PHE A 1 84 ? 12.641 0.097 2.537 1 85.44 84 PHE A O 1
ATOM 648 N N . GLY A 1 85 ? 14.055 -0.383 0.98 1 82.62 85 GLY A N 1
ATOM 649 C CA . GLY A 1 85 ? 15.258 -0.173 1.774 1 82.62 85 GLY A CA 1
ATOM 650 C C . GLY A 1 85 ? 15.281 1.175 2.469 1 82.62 85 GLY A C 1
ATOM 651 O O . GLY A 1 85 ? 15.016 2.205 1.847 1 82.62 85 GLY A O 1
ATOM 652 N N . GLY A 1 86 ? 15.531 1.206 3.842 1 85.69 86 GLY A N 1
ATOM 653 C CA . GLY A 1 86 ? 15.773 2.426 4.594 1 85.69 86 GLY A CA 1
ATOM 654 C C . GLY A 1 86 ? 14.508 3.137 5.016 1 85.69 86 GLY A C 1
ATOM 655 O O . GLY A 1 86 ? 14.555 4.262 5.516 1 85.69 86 GLY A O 1
ATOM 656 N N . VAL A 1 87 ? 13.398 2.475 4.785 1 93.62 87 VAL A N 1
ATOM 657 C CA . VAL A 1 87 ? 12.172 3.244 4.973 1 93.62 87 VAL A CA 1
ATOM 658 C C . VAL A 1 87 ? 11.578 2.939 6.344 1 93.62 87 VAL A C 1
ATOM 660 O O . VAL A 1 87 ? 10.656 3.625 6.793 1 93.62 87 VAL A O 1
ATOM 663 N N . SER A 1 88 ? 12.031 1.957 7.051 1 94 88 SER A N 1
ATOM 664 C CA . SER A 1 88 ? 11.391 1.502 8.281 1 94 88 SER A CA 1
ATOM 665 C C . SER A 1 88 ? 11.234 2.646 9.281 1 94 88 SER A C 1
ATOM 667 O O . SER A 1 88 ? 10.141 2.859 9.812 1 94 88 SER A O 1
ATOM 669 N N . GLN A 1 89 ? 12.336 3.379 9.5 1 95.56 89 GLN A N 1
ATOM 670 C CA . GLN A 1 89 ? 12.281 4.492 10.438 1 95.56 89 GLN A CA 1
ATOM 671 C C . GLN A 1 89 ? 11.359 5.598 9.922 1 95.56 89 GLN A C 1
ATOM 673 O O . GLN A 1 89 ? 10.617 6.203 10.688 1 95.56 89 GLN A O 1
ATOM 678 N N . ILE A 1 90 ? 11.453 5.824 8.688 1 97.5 90 ILE A N 1
ATOM 679 C CA . ILE A 1 90 ? 10.625 6.852 8.062 1 97.5 90 ILE A CA 1
ATOM 680 C C . ILE A 1 90 ? 9.148 6.508 8.242 1 97.5 90 ILE A C 1
ATOM 682 O O . ILE A 1 90 ? 8.352 7.352 8.664 1 97.5 90 ILE A O 1
ATOM 686 N N . LYS A 1 91 ? 8.812 5.305 7.984 1 97.81 91 LYS A N 1
ATOM 687 C CA . LYS A 1 91 ? 7.422 4.875 8.125 1 97.81 91 LYS A CA 1
ATOM 688 C C . LYS A 1 91 ? 6.945 5.012 9.57 1 97.81 91 LYS A C 1
ATOM 690 O O . LYS A 1 91 ? 5.824 5.453 9.82 1 97.81 91 LYS A O 1
ATOM 695 N N . THR A 1 92 ? 7.77 4.629 10.461 1 97.94 92 THR A N 1
ATOM 696 C CA . THR A 1 92 ? 7.434 4.734 11.875 1 97.94 92 THR A CA 1
ATOM 697 C C . THR A 1 92 ? 7.199 6.191 12.266 1 97.94 92 THR A C 1
ATOM 699 O O . THR A 1 92 ? 6.254 6.496 13 1 97.94 92 THR A O 1
ATOM 702 N N . GLU A 1 93 ? 8.07 7.035 11.773 1 98 93 GLU A N 1
ATOM 703 C CA . GLU A 1 93 ? 7.965 8.453 12.109 1 98 93 GLU A CA 1
ATOM 704 C C . GLU A 1 93 ? 6.727 9.078 11.469 1 98 93 GLU A C 1
ATOM 706 O O . GLU A 1 93 ? 6.09 9.945 12.062 1 98 93 GLU A O 1
ATOM 711 N N . ILE A 1 94 ? 6.395 8.688 10.25 1 98.44 94 ILE A N 1
ATOM 712 C CA . ILE A 1 94 ? 5.148 9.141 9.641 1 98.44 94 ILE A CA 1
ATOM 713 C C . ILE A 1 94 ? 3.965 8.727 10.508 1 98.44 94 ILE A C 1
ATOM 715 O O . ILE A 1 94 ? 3.09 9.539 10.812 1 98.44 94 ILE A O 1
ATOM 719 N N . SER A 1 95 ? 3.91 7.457 10.906 1 98.12 95 SER A N 1
ATOM 720 C CA . SER A 1 95 ? 2.848 6.945 11.766 1 98.12 95 SER A CA 1
ATOM 721 C C . SER A 1 95 ? 2.785 7.707 13.086 1 98.12 95 SER A C 1
ATOM 723 O O . SER A 1 95 ? 1.698 8 13.586 1 98.12 95 SER A O 1
ATOM 725 N N . SER A 1 96 ? 3.922 7.992 13.586 1 98.38 96 SER A N 1
ATOM 726 C CA . SER A 1 96 ? 3.992 8.734 14.844 1 98.38 96 SER A CA 1
ATOM 727 C C . SER A 1 96 ? 3.391 10.125 14.695 1 98.38 96 SER A C 1
ATOM 729 O O . SER A 1 96 ? 2.643 10.586 15.562 1 98.38 96 SER A O 1
ATOM 731 N N . LEU A 1 97 ? 3.756 10.797 13.633 1 98.69 97 LEU A N 1
ATOM 732 C CA . LEU A 1 97 ? 3.209 12.125 13.375 1 98.69 97 LEU A CA 1
ATOM 733 C C . LEU A 1 97 ? 1.693 12.062 13.203 1 98.69 97 LEU A C 1
ATOM 735 O O . LEU A 1 97 ? 0.965 12.852 13.812 1 98.69 97 LEU A O 1
ATOM 739 N N . ALA A 1 98 ? 1.234 11.148 12.406 1 97.75 98 ALA A N 1
ATOM 740 C CA . ALA A 1 98 ? -0.203 10.969 12.211 1 97.75 98 ALA A CA 1
ATOM 741 C C . ALA A 1 98 ? -0.898 10.656 13.531 1 97.75 98 ALA A C 1
ATOM 743 O O . ALA A 1 98 ? -1.961 11.203 13.828 1 97.75 98 ALA A O 1
ATOM 744 N N . GLY A 1 99 ? -0.305 9.758 14.305 1 97.5 99 GLY A N 1
ATOM 745 C CA . GLY A 1 99 ? -0.869 9.375 15.586 1 97.5 99 GLY A CA 1
ATOM 746 C C . GLY A 1 99 ? -0.958 10.531 16.562 1 97.5 99 GLY A C 1
ATOM 747 O O . GLY A 1 99 ? -1.958 10.68 17.266 1 97.5 99 GLY A O 1
ATOM 748 N N . TYR A 1 100 ? 0.079 11.273 16.625 1 98 100 TYR A N 1
ATOM 749 C CA . TYR A 1 100 ? 0.082 12.445 17.5 1 98 100 TYR A CA 1
ATOM 750 C C . TYR A 1 100 ? -1.067 13.383 17.156 1 98 100 TYR A C 1
ATOM 752 O O . TYR A 1 100 ? -1.816 13.805 18.031 1 98 100 TYR A O 1
ATOM 760 N N . LEU A 1 101 ? -1.137 13.75 15.875 1 97.12 101 LEU A N 1
ATOM 761 C CA . LEU A 1 101 ? -2.176 14.68 15.438 1 97.12 101 LEU A CA 1
ATOM 762 C C . LEU A 1 101 ? -3.562 14.102 15.688 1 97.12 101 LEU A C 1
ATOM 764 O O . LEU A 1 101 ? -4.477 14.828 16.094 1 97.12 101 LEU A O 1
ATOM 768 N N . ASN A 1 102 ? -3.689 12.844 15.453 1 95.38 102 ASN A N 1
ATOM 769 C CA . ASN A 1 102 ? -4.973 12.195 15.711 1 95.38 102 ASN A CA 1
ATOM 770 C C . ASN A 1 102 ? -5.348 12.258 17.188 1 95.38 102 ASN A C 1
ATOM 772 O O . ASN A 1 102 ? -6.512 12.492 17.531 1 95.38 102 ASN A O 1
ATOM 776 N N . HIS A 1 103 ? -4.402 12.008 18.016 1 94.62 103 HIS A N 1
ATOM 777 C CA . HIS A 1 103 ? -4.629 12.094 19.453 1 94.62 103 HIS A CA 1
ATOM 778 C C . HIS A 1 103 ? -5.031 13.508 19.859 1 94.62 103 HIS A C 1
ATOM 780 O O . HIS A 1 103 ? -5.953 13.688 20.672 1 94.62 103 HIS A O 1
ATOM 786 N N . TRP A 1 104 ? -4.355 14.453 19.359 1 95.19 104 TRP A N 1
ATOM 787 C CA . TRP A 1 104 ? -4.695 15.844 19.625 1 95.19 104 TRP A CA 1
ATOM 788 C C . TRP A 1 104 ? -6.133 16.141 19.219 1 95.19 104 TRP A C 1
ATOM 790 O O . TRP A 1 104 ? -6.883 16.766 19.969 1 95.19 104 TRP A O 1
ATOM 800 N N . ARG A 1 105 ? -6.488 15.703 18 1 93.06 105 ARG A N 1
ATOM 801 C CA . ARG A 1 105 ? -7.836 15.914 17.484 1 93.06 105 ARG A CA 1
ATOM 802 C C . ARG A 1 105 ? -8.883 15.328 18.422 1 93.06 105 ARG A C 1
ATOM 804 O O . ARG A 1 105 ? -9.945 15.914 18.641 1 93.06 105 ARG A O 1
ATOM 811 N N . GLU A 1 106 ? -8.68 14.141 18.875 1 90.88 106 GLU A N 1
ATOM 812 C CA . GLU A 1 106 ? -9.625 13.445 19.734 1 90.88 106 GLU A CA 1
ATOM 813 C C . GLU A 1 106 ? -9.969 14.297 20.969 1 90.88 106 GLU A C 1
ATOM 815 O O . GLU A 1 106 ? -11.094 14.242 21.469 1 90.88 106 GLU A O 1
ATOM 820 N N . GLY A 1 107 ? -9.07 15.07 21.422 1 88.75 107 GLY A N 1
ATOM 821 C CA . GLY A 1 107 ? -9.289 15.891 22.594 1 88.75 107 GLY A CA 1
ATOM 822 C C . GLY A 1 107 ? -9.797 17.281 22.266 1 88.75 107 GLY A C 1
ATOM 823 O O . GLY A 1 107 ? -10.336 17.969 23.125 1 88.75 107 GLY A O 1
ATOM 824 N N . ASN A 1 108 ? -9.664 17.672 21.047 1 90 108 ASN A N 1
ATOM 825 C CA . ASN A 1 108 ? -9.914 19.062 20.75 1 90 108 ASN A CA 1
ATOM 826 C C . ASN A 1 108 ? -10.977 19.219 19.656 1 90 108 ASN A C 1
ATOM 828 O O . ASN A 1 108 ? -11.531 20.312 19.484 1 90 108 ASN A O 1
ATOM 832 N N . CYS A 1 109 ? -11.094 18.156 18.859 1 85.88 109 CYS A N 1
ATOM 833 C CA . CYS A 1 109 ? -12.07 18.203 17.781 1 85.88 109 CYS A CA 1
ATOM 834 C C . CYS A 1 109 ? -13.297 17.359 18.109 1 85.88 109 CYS A C 1
ATOM 836 O O . CYS A 1 109 ? -13.18 16.328 18.766 1 85.88 109 CYS A O 1
ATOM 838 N N . GLN A 1 110 ? -14.492 17.953 18.281 1 74.12 110 GLN A N 1
ATOM 839 C CA . GLN A 1 110 ? -15.711 17.172 18.484 1 74.12 110 GLN A CA 1
ATOM 840 C C . GLN A 1 110 ? -15.891 16.125 17.391 1 74.12 110 GLN A C 1
ATOM 842 O O . GLN A 1 110 ? -15.5 16.359 16.234 1 74.12 110 GLN A O 1
ATOM 847 N N . GL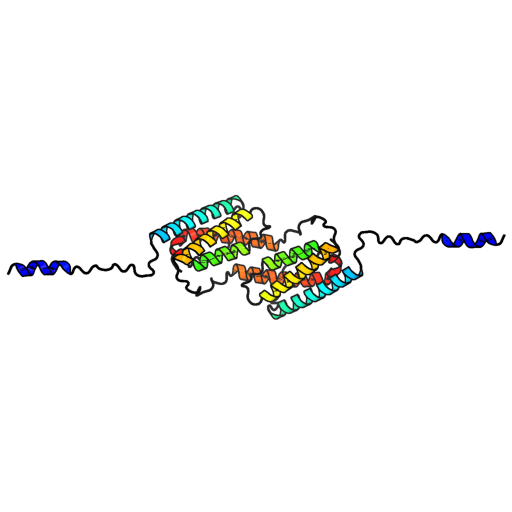U A 1 111 ? -15.914 14.859 17.766 1 59.38 111 GLU A N 1
ATOM 848 C CA . GLU A 1 111 ? -16.031 13.734 16.828 1 59.38 111 GLU A CA 1
ATOM 849 C C . GLU A 1 111 ? -16.844 14.117 15.602 1 59.38 111 GLU A C 1
ATOM 851 O O . GLU A 1 111 ? -18.062 14.188 15.648 1 59.38 111 GLU A O 1
ATOM 856 N N . GLN A 1 112 ? -16.719 15.305 15.078 1 54.09 112 GLN A N 1
ATOM 857 C CA . GLN A 1 112 ? -17.516 15.461 13.875 1 54.09 112 GLN A CA 1
ATOM 858 C C . GLN A 1 112 ? -17.172 14.391 12.836 1 54.09 112 GLN A C 1
ATOM 860 O O . GLN A 1 112 ? -16.031 13.969 12.734 1 54.09 112 GLN A O 1
ATOM 865 N N . GLN A 1 113 ? -18.016 13.492 12.656 1 51.66 113 GLN A N 1
ATOM 866 C CA . GLN A 1 113 ? -17.891 12.5 11.594 1 51.66 113 GLN A CA 1
ATOM 867 C C . GLN A 1 113 ? -17.062 13.047 10.43 1 51.66 113 GLN A C 1
ATOM 869 O O . GLN A 1 113 ? -17.25 14.188 10.008 1 51.66 113 GLN A O 1
ATOM 874 N N . PRO A 1 114 ? -16.078 12.625 10.312 1 50.44 114 PRO A N 1
ATOM 875 C CA . PRO A 1 114 ? -15.32 13.148 9.172 1 50.44 114 PRO A CA 1
ATOM 876 C C . PRO A 1 114 ? -16.203 13.508 7.984 1 50.44 114 PRO A C 1
ATOM 878 O O . PRO A 1 114 ? -16.969 12.664 7.508 1 50.44 114 PRO A O 1
ATOM 881 N N . LYS A 1 115 ? -16.922 14.695 8.016 1 49.25 115 LYS A N 1
ATOM 882 C CA . LYS A 1 115 ? -17.812 14.992 6.906 1 49.25 115 LYS A CA 1
ATOM 883 C C . LYS A 1 115 ? -17.25 14.477 5.586 1 49.25 115 LYS A C 1
ATOM 885 O O . LYS A 1 115 ? -17.984 13.977 4.738 1 49.25 115 LYS A O 1
ATOM 890 N N . VAL A 1 116 ? -16.219 14.844 5.16 1 47.66 116 VAL A N 1
ATOM 891 C CA . VAL A 1 116 ? -15.688 14.531 3.834 1 47.66 116 VAL A CA 1
ATOM 892 C C . VAL A 1 116 ? -14.516 13.555 3.959 1 47.66 116 VAL A C 1
ATOM 894 O O . VAL A 1 116 ? -13.539 13.828 4.656 1 47.66 116 VAL A O 1
ATOM 897 N N . TRP A 1 117 ? -14.859 12.305 3.953 1 47.91 117 TRP A N 1
ATOM 898 C CA . TRP A 1 117 ? -13.727 11.398 3.789 1 47.91 117 TRP A CA 1
ATOM 899 C C . TRP A 1 117 ? -12.617 12.055 2.975 1 47.91 117 TRP A C 1
ATOM 901 O O . TRP A 1 117 ? -12.891 12.703 1.958 1 47.91 117 TRP A O 1
ATOM 911 N N . PRO A 1 118 ? -11.531 12.352 3.658 1 51.94 118 PRO A N 1
ATOM 912 C CA . PRO A 1 118 ? -10.43 13.023 2.961 1 51.94 118 PRO A CA 1
ATOM 913 C C . PRO A 1 118 ? -10.477 12.82 1.448 1 51.94 118 PRO A C 1
ATOM 915 O O . PRO A 1 118 ? -10.969 11.797 0.975 1 51.94 118 PRO A O 1
ATOM 918 N N . ARG A 1 119 ? -10.656 13.852 0.703 1 51.16 119 ARG A N 1
ATOM 919 C CA . ARG A 1 119 ? -10.484 13.836 -0.746 1 51.16 119 ARG A CA 1
ATOM 920 C C . ARG A 1 119 ? -9.695 12.602 -1.183 1 51.16 119 ARG A C 1
ATOM 922 O O . ARG A 1 119 ? -8.711 12.227 -0.542 1 51.16 119 ARG A O 1
ATOM 929 N N . ARG A 1 120 ? -10.43 11.562 -1.669 1 54.31 120 ARG A N 1
ATOM 930 C CA . ARG A 1 120 ? -9.859 10.43 -2.395 1 54.31 120 ARG A CA 1
ATOM 931 C C . ARG A 1 120 ? -8.461 10.758 -2.906 1 54.31 120 ARG A C 1
ATOM 933 O O . ARG A 1 120 ? -8.281 11.695 -3.682 1 54.31 120 ARG A O 1
ATOM 940 N N . ASN A 1 121 ? -7.453 10.398 -2.023 1 74.12 121 ASN A N 1
ATOM 941 C CA . ASN A 1 121 ? -6.094 10.539 -2.539 1 74.12 121 ASN A CA 1
ATOM 942 C C . ASN A 1 121 ? -5.957 9.93 -3.932 1 74.12 121 ASN A C 1
ATOM 944 O O . ASN A 1 121 ? -6.043 8.711 -4.094 1 74.12 121 ASN A O 1
ATOM 948 N N . ILE A 1 122 ? -6.098 10.859 -4.883 1 78.25 122 ILE A N 1
ATOM 949 C CA . ILE A 1 122 ? -6.035 10.477 -6.289 1 78.25 122 ILE A CA 1
ATOM 950 C C . ILE A 1 122 ? -4.875 9.508 -6.508 1 78.25 122 ILE A C 1
ATOM 952 O O . ILE A 1 122 ? -5.008 8.531 -7.246 1 78.25 122 ILE A O 1
ATOM 956 N N . PHE A 1 123 ? -3.838 9.766 -5.883 1 88.94 123 PHE A N 1
ATOM 957 C CA . PHE A 1 123 ? -2.664 8.922 -6.066 1 88.94 123 PHE A CA 1
ATOM 958 C C . PHE A 1 123 ? -2.938 7.504 -5.578 1 88.94 123 PHE A C 1
ATOM 960 O O . PHE A 1 123 ? -2.672 6.535 -6.289 1 88.94 123 PHE A O 1
ATOM 967 N N . ASN A 1 124 ? -3.471 7.348 -4.402 1 88.94 124 ASN A N 1
ATOM 968 C CA . ASN A 1 124 ? -3.775 6.031 -3.846 1 88.94 124 ASN A CA 1
ATOM 969 C C . ASN A 1 124 ? -4.789 5.285 -4.707 1 88.94 124 ASN A C 1
ATOM 971 O O . ASN A 1 124 ? -4.652 4.078 -4.926 1 88.94 124 ASN A O 1
ATOM 975 N N . HIS A 1 125 ? -5.723 6.066 -5.223 1 87.25 125 HIS A N 1
ATOM 976 C CA . HIS A 1 125 ? -6.727 5.457 -6.09 1 87.25 125 HIS A CA 1
ATOM 977 C C . HIS A 1 125 ? -6.105 4.949 -7.387 1 87.25 125 HIS A C 1
ATOM 979 O O . HIS A 1 125 ? -6.418 3.848 -7.84 1 87.25 125 HIS A O 1
ATOM 985 N N . THR A 1 126 ? -5.277 5.773 -7.949 1 89.06 126 THR A N 1
ATOM 986 C CA . THR A 1 126 ? -4.613 5.395 -9.195 1 89.06 126 THR A CA 1
ATOM 987 C C . THR A 1 126 ? -3.729 4.168 -8.984 1 89.06 126 THR A C 1
ATOM 989 O O . THR A 1 126 ? -3.742 3.244 -9.797 1 89.06 126 THR A O 1
ATOM 992 N N . VAL A 1 127 ? -2.959 4.156 -7.945 1 93 127 VAL A N 1
ATOM 993 C CA . VAL A 1 127 ? -2.094 3.025 -7.633 1 93 127 VAL A CA 1
ATOM 994 C C . VAL A 1 127 ? -2.939 1.769 -7.441 1 93 127 VAL A C 1
ATOM 996 O O . VAL A 1 127 ? -2.598 0.699 -7.949 1 93 127 VAL A O 1
ATOM 999 N N . SER A 1 128 ? -4.035 1.899 -6.695 1 92.62 128 SER A N 1
ATOM 1000 C CA . SER A 1 128 ? -4.91 0.76 -6.438 1 92.62 128 SER A CA 1
ATOM 1001 C C . SER A 1 128 ? -5.445 0.169 -7.738 1 92.62 128 SER A C 1
ATOM 1003 O O . SER A 1 128 ? -5.434 -1.05 -7.926 1 92.62 128 SER A O 1
ATOM 1005 N N . LEU A 1 129 ? -5.906 1.066 -8.594 1 91.94 129 LEU A N 1
ATOM 1006 C CA . LEU A 1 129 ? -6.438 0.607 -9.867 1 91.94 129 LEU A CA 1
ATOM 1007 C C . LEU A 1 129 ? -5.363 -0.099 -10.688 1 91.94 129 LEU A C 1
ATOM 1009 O O . LEU A 1 129 ? -5.605 -1.167 -11.25 1 91.94 129 LEU A O 1
ATOM 1013 N N . GLU A 1 130 ? -4.207 0.491 -10.781 1 92.88 130 GLU A N 1
ATOM 1014 C CA . GLU A 1 130 ? -3.117 -0.125 -11.531 1 92.88 130 GLU A CA 1
ATOM 1015 C C . GLU A 1 130 ? -2.732 -1.477 -10.93 1 92.88 130 GLU A C 1
ATOM 1017 O O . GLU A 1 130 ? -2.508 -2.441 -11.664 1 92.88 130 GLU A O 1
ATOM 1022 N N . ALA A 1 131 ? -2.58 -1.525 -9.617 1 94.12 131 ALA A N 1
ATOM 1023 C CA . ALA A 1 131 ? -2.266 -2.791 -8.961 1 94.12 131 ALA A CA 1
ATOM 1024 C C . ALA A 1 131 ? -3.295 -3.861 -9.305 1 94.12 131 ALA A C 1
ATOM 1026 O O . ALA A 1 131 ? -2.939 -5.012 -9.57 1 94.12 131 ALA A O 1
ATOM 1027 N N . LEU A 1 132 ? -4.562 -3.488 -9.352 1 93.69 132 LEU A N 1
ATOM 1028 C CA . LEU A 1 132 ? -5.637 -4.418 -9.688 1 93.69 132 LEU A CA 1
ATOM 1029 C C . LEU A 1 132 ? -5.469 -4.957 -11.102 1 93.69 132 LEU A C 1
ATOM 1031 O O . LEU A 1 132 ? -5.625 -6.156 -11.336 1 93.69 132 LEU A O 1
ATOM 1035 N N . MET A 1 133 ? -5.176 -4.105 -11.992 1 93.62 133 MET A N 1
ATOM 1036 C CA . MET A 1 133 ? -4.992 -4.531 -13.375 1 93.62 133 MET A CA 1
ATOM 1037 C C . MET A 1 133 ? -3.754 -5.41 -13.508 1 93.62 133 MET A C 1
ATOM 1039 O O . MET A 1 133 ? -3.75 -6.371 -14.281 1 93.62 133 MET A O 1
ATOM 1043 N N . ARG A 1 134 ? -2.727 -5.094 -12.844 1 93.31 134 ARG A N 1
ATOM 1044 C CA . ARG A 1 134 ? -1.521 -5.914 -12.875 1 93.31 134 ARG A CA 1
ATOM 1045 C C . ARG A 1 134 ? -1.788 -7.301 -12.297 1 93.31 134 ARG A C 1
ATOM 1047 O O . ARG A 1 134 ? -1.31 -8.305 -12.836 1 93.31 134 ARG A O 1
ATOM 1054 N N . VAL A 1 135 ? -2.533 -7.344 -11.172 1 94.56 135 VAL A N 1
ATOM 1055 C CA . VAL A 1 135 ? -2.875 -8.641 -10.602 1 94.56 135 VAL A CA 1
ATOM 1056 C C . VAL A 1 135 ? -3.703 -9.445 -11.602 1 94.56 135 VAL A C 1
ATOM 1058 O O . VAL A 1 135 ? -3.498 -10.648 -11.766 1 94.56 135 VAL A O 1
ATOM 1061 N N . ARG A 1 136 ? -4.613 -8.789 -12.211 1 94.69 136 ARG A N 1
ATOM 1062 C CA . ARG A 1 136 ? -5.441 -9.438 -13.219 1 94.69 136 ARG A CA 1
ATOM 1063 C C . ARG A 1 136 ? -4.582 -10.094 -14.297 1 94.69 136 ARG A C 1
ATOM 1065 O O . ARG A 1 136 ? -4.77 -11.273 -14.617 1 94.69 136 ARG A O 1
ATOM 1072 N N . GLU A 1 137 ? -3.676 -9.359 -14.844 1 94 137 GLU A N 1
ATOM 1073 C CA . GLU A 1 137 ? -2.793 -9.883 -15.883 1 94 137 GLU A CA 1
ATOM 1074 C C . GLU A 1 137 ? -1.889 -10.984 -15.336 1 94 137 GLU A C 1
ATOM 1076 O O . GLU A 1 137 ? -1.629 -11.977 -16.016 1 94 137 GLU A O 1
ATOM 1081 N N . PHE A 1 138 ? -1.39 -10.82 -14.211 1 95.31 138 PHE A N 1
ATOM 1082 C CA . PHE A 1 138 ? -0.532 -11.805 -13.562 1 95.31 138 PHE A CA 1
ATOM 1083 C C . PHE A 1 138 ? -1.269 -13.125 -13.375 1 95.31 138 PHE A C 1
ATOM 1085 O O . PHE A 1 138 ? -0.697 -14.195 -13.594 1 95.31 138 PHE A O 1
ATOM 1092 N N . LEU A 1 139 ? -2.494 -12.969 -12.93 1 97 139 LEU A N 1
ATOM 1093 C CA . LEU A 1 139 ? -3.305 -14.164 -12.719 1 97 139 LEU A CA 1
ATOM 1094 C C . LEU A 1 139 ? -3.533 -14.898 -14.031 1 97 139 LEU A C 1
ATOM 1096 O O . LEU A 1 139 ? -3.553 -16.141 -14.062 1 97 139 LEU A O 1
ATOM 1100 N N . LYS A 1 140 ? -3.705 -14.172 -15.086 1 95.44 140 LYS A N 1
ATOM 1101 C CA . LYS A 1 140 ? -3.834 -14.797 -16.391 1 95.44 140 LYS A CA 1
ATOM 1102 C C . LYS A 1 140 ? -2.557 -15.539 -16.781 1 95.44 140 LYS A C 1
ATOM 1104 O O . LYS A 1 140 ? -2.611 -16.656 -17.297 1 95.44 140 LYS A O 1
ATOM 1109 N N . LEU A 1 141 ? -1.456 -14.953 -16.562 1 95.62 141 LEU A N 1
ATOM 1110 C CA . LEU A 1 141 ? -0.173 -15.594 -16.812 1 95.62 141 LEU A CA 1
ATOM 1111 C C . LEU A 1 141 ? 0.002 -16.828 -15.938 1 95.62 141 LEU A C 1
ATOM 1113 O O . LEU A 1 141 ? 0.5 -17.859 -16.406 1 95.62 141 LEU A O 1
ATOM 1117 N N . LEU A 1 142 ? -0.355 -16.672 -14.695 1 97.12 142 LEU A N 1
ATOM 1118 C CA . LEU A 1 142 ? -0.249 -17.766 -13.742 1 97.12 142 LEU A CA 1
ATOM 1119 C C . LEU A 1 142 ? -1.02 -18.984 -14.234 1 97.12 142 LEU A C 1
ATOM 1121 O O . LEU A 1 142 ? -0.51 -20.109 -14.188 1 97.12 142 LEU A O 1
ATOM 1125 N N . GLN A 1 143 ? -2.232 -18.75 -14.758 1 97.5 143 GLN A N 1
ATOM 1126 C CA . GLN A 1 143 ? -3.068 -19.828 -15.266 1 97.5 143 GLN A CA 1
ATOM 1127 C C . GLN A 1 143 ? -2.367 -20.578 -16.391 1 97.5 143 GLN A C 1
ATOM 1129 O O . GLN A 1 143 ? -2.48 -21.797 -16.5 1 97.5 143 GLN A O 1
ATOM 1134 N N . LYS A 1 144 ? -1.621 -19.875 -17.172 1 96.25 144 LYS A N 1
ATOM 1135 C CA . LYS A 1 144 ? -0.944 -20.469 -18.328 1 96.25 144 LYS A CA 1
ATOM 1136 C C . LYS A 1 144 ? 0.367 -21.125 -17.906 1 96.25 144 LYS A C 1
ATOM 1138 O O . LYS A 1 144 ? 0.961 -21.891 -18.672 1 96.25 144 LYS A O 1
ATOM 1143 N N . ASN A 1 145 ? 0.788 -20.766 -16.703 1 96.75 145 ASN A N 1
ATOM 1144 C CA . ASN A 1 145 ? 2.107 -21.219 -16.281 1 96.75 145 ASN A CA 1
ATOM 1145 C C . ASN A 1 145 ? 2.049 -21.953 -14.945 1 96.75 145 ASN A C 1
ATOM 1147 O O . ASN A 1 145 ? 2.975 -21.859 -14.133 1 96.75 145 ASN A O 1
ATOM 1151 N N . VAL A 1 146 ? 0.963 -22.578 -14.625 1 96.56 146 VAL A N 1
ATOM 1152 C CA . VAL A 1 146 ? 0.727 -23.219 -13.336 1 96.56 146 VAL A CA 1
ATOM 1153 C C . VAL A 1 146 ? 1.763 -24.312 -13.102 1 96.56 146 VAL A C 1
ATOM 1155 O O . VAL A 1 146 ? 2.074 -24.656 -11.961 1 96.56 146 VAL A O 1
ATOM 1158 N N . ASP A 1 147 ? 2.4 -24.859 -14.195 1 95.06 147 ASP A N 1
ATOM 1159 C CA . ASP A 1 147 ? 3.402 -25.922 -14.07 1 95.06 147 ASP A CA 1
ATOM 1160 C C . ASP A 1 147 ? 4.656 -25.406 -13.367 1 95.06 147 ASP A C 1
ATOM 1162 O O . ASP A 1 147 ? 5.383 -26.172 -12.742 1 95.06 147 ASP A O 1
ATOM 1166 N N . LEU A 1 148 ? 4.883 -24.156 -13.5 1 95.12 148 LEU A N 1
ATOM 1167 C CA . LEU A 1 148 ? 6.074 -23.562 -12.898 1 95.12 148 LEU A CA 1
ATOM 1168 C C . LEU A 1 148 ? 5.938 -23.5 -11.383 1 95.12 148 LEU A C 1
ATOM 1170 O O . LEU A 1 148 ? 6.926 -23.281 -10.68 1 95.12 148 LEU A O 1
ATOM 1174 N N . LEU A 1 149 ? 4.785 -23.781 -10.859 1 95.06 149 LEU A N 1
ATOM 1175 C CA . LEU A 1 149 ? 4.523 -23.641 -9.43 1 95.06 149 LEU A CA 1
ATOM 1176 C C . LEU A 1 149 ? 5.199 -24.766 -8.656 1 95.06 149 LEU A C 1
ATOM 1178 O O . LEU A 1 149 ? 5.352 -24.688 -7.434 1 95.06 149 LEU A O 1
ATOM 1182 N N . GLU A 1 150 ? 5.617 -25.75 -9.352 1 92.31 150 GLU A N 1
ATOM 1183 C CA . GLU A 1 150 ? 6.305 -26.859 -8.695 1 92.31 150 GLU A CA 1
ATOM 1184 C C . GLU A 1 150 ? 7.727 -26.469 -8.305 1 92.31 150 GLU A C 1
ATOM 1186 O O . GLU A 1 150 ? 8.367 -27.156 -7.5 1 92.31 150 GLU A O 1
ATOM 1191 N N . ARG A 1 151 ? 8.125 -25.469 -8.984 1 89.25 151 ARG A N 1
ATOM 1192 C CA . ARG A 1 151 ? 9.453 -24.969 -8.641 1 89.25 151 ARG A CA 1
ATOM 1193 C C . ARG A 1 151 ? 9.422 -24.203 -7.324 1 89.25 151 ARG A C 1
ATOM 1195 O O . ARG A 1 151 ? 8.68 -23.234 -7.188 1 89.25 151 ARG A O 1
ATOM 1202 N N . CYS A 1 152 ? 10.25 -24.734 -6.391 1 85.88 152 CYS A N 1
ATOM 1203 C CA . CYS A 1 152 ? 10.305 -24.141 -5.062 1 85.88 152 CYS A CA 1
ATOM 1204 C C . CYS A 1 152 ? 11.398 -23.078 -4.996 1 85.88 152 CYS A C 1
ATOM 1206 O O . CYS A 1 152 ? 12.461 -23.234 -5.602 1 85.88 152 CYS A O 1
ATOM 1208 N N . MET B 1 1 ? 17.922 -84.625 -6.02 1 34.25 1 MET B N 1
ATOM 1209 C CA . MET B 1 1 ? 18.281 -83.438 -6.844 1 34.25 1 MET B CA 1
ATOM 1210 C C . MET B 1 1 ? 17.203 -82.375 -6.797 1 34.25 1 MET B C 1
ATOM 1212 O O . MET B 1 1 ? 17.375 -81.312 -7.336 1 34.25 1 MET B O 1
ATOM 1216 N N . ASP B 1 2 ? 15.961 -82.812 -6.414 1 43.19 2 ASP B N 1
ATOM 1217 C CA . ASP B 1 2 ? 14.789 -81.938 -6.582 1 43.19 2 ASP B CA 1
ATOM 1218 C C . ASP B 1 2 ? 14.766 -80.875 -5.535 1 43.19 2 ASP B C 1
ATOM 1220 O O . ASP B 1 2 ? 13.867 -80 -5.543 1 43.19 2 ASP B O 1
ATOM 1224 N N . HIS B 1 3 ? 15.57 -81 -4.465 1 45.69 3 HIS B N 1
ATOM 1225 C CA . HIS B 1 3 ? 15.438 -80.062 -3.355 1 45.69 3 HIS B CA 1
ATOM 1226 C C . HIS B 1 3 ? 15.953 -78.688 -3.738 1 45.69 3 HIS B C 1
ATOM 1228 O O . HIS B 1 3 ? 15.914 -77.75 -2.924 1 45.69 3 HIS B O 1
ATOM 1234 N N . ILE B 1 4 ? 16.797 -78.562 -4.867 1 45.31 4 ILE B N 1
ATOM 1235 C CA . ILE B 1 4 ? 17.531 -77.375 -5.16 1 45.31 4 ILE B CA 1
ATOM 1236 C C . ILE B 1 4 ? 16.578 -76.312 -5.695 1 45.31 4 ILE B C 1
ATOM 1238 O O . ILE B 1 4 ? 16.875 -75.125 -5.609 1 45.31 4 ILE B O 1
ATOM 1242 N N . LEU B 1 5 ? 15.398 -76.75 -6.168 1 42.91 5 LEU B N 1
ATOM 1243 C CA . LEU B 1 5 ? 14.656 -75.75 -6.941 1 42.91 5 LEU B CA 1
ATOM 1244 C C . LEU B 1 5 ? 14.023 -74.688 -6.023 1 42.91 5 LEU B C 1
ATOM 1246 O O . LEU B 1 5 ? 13.852 -73.562 -6.418 1 42.91 5 LEU B O 1
ATOM 1250 N N . ALA B 1 6 ? 13.695 -75.125 -4.77 1 45.81 6 ALA B N 1
ATOM 1251 C CA . ALA B 1 6 ? 12.789 -74.25 -4.051 1 45.81 6 ALA B CA 1
ATOM 1252 C C . ALA B 1 6 ? 13.5 -72.938 -3.617 1 45.81 6 ALA B C 1
ATOM 1254 O O . ALA B 1 6 ? 12.859 -71.938 -3.359 1 45.81 6 ALA B O 1
ATOM 1255 N N . LEU B 1 7 ? 14.883 -73.062 -3.49 1 43.84 7 LEU B N 1
ATOM 1256 C CA . LEU B 1 7 ? 15.5 -72 -2.742 1 43.84 7 LEU B CA 1
ATOM 1257 C C . LEU B 1 7 ? 15.625 -70.75 -3.609 1 43.84 7 LEU B C 1
ATOM 1259 O O . LEU B 1 7 ? 15.875 -69.625 -3.098 1 43.84 7 LEU B O 1
ATOM 1263 N N . VAL B 1 8 ? 15.555 -70.875 -4.957 1 46.06 8 VAL B N 1
ATOM 1264 C CA . VAL B 1 8 ? 15.953 -69.688 -5.746 1 46.06 8 VAL B CA 1
ATOM 1265 C C . VAL B 1 8 ? 14.875 -68.625 -5.648 1 46.06 8 VAL B C 1
ATOM 1267 O O . VAL B 1 8 ? 15.086 -67.5 -6.09 1 46.06 8 VAL B O 1
ATOM 1270 N N . LEU B 1 9 ? 13.625 -69.062 -5.336 1 44.12 9 LEU B N 1
ATOM 1271 C CA . LEU B 1 9 ? 12.641 -68.062 -5.68 1 44.12 9 LEU B CA 1
ATOM 1272 C C . LEU B 1 9 ? 12.75 -66.812 -4.75 1 44.12 9 LEU B C 1
ATOM 1274 O O . LEU B 1 9 ? 12.078 -65.812 -4.957 1 44.12 9 LEU B O 1
ATOM 1278 N N . ALA B 1 10 ? 13.203 -67.062 -3.48 1 44.31 10 ALA B N 1
ATOM 1279 C CA . ALA B 1 10 ? 12.789 -66.062 -2.502 1 44.31 10 ALA B CA 1
ATOM 1280 C C . ALA B 1 10 ? 13.562 -64.75 -2.688 1 44.31 10 ALA B C 1
ATOM 1282 O O . ALA B 1 10 ? 13.383 -63.844 -1.925 1 44.31 10 ALA B O 1
ATOM 1283 N N . LEU B 1 11 ? 14.719 -64.875 -3.408 1 41.78 11 LEU B N 1
ATOM 1284 C CA . LEU B 1 11 ? 15.43 -63.625 -3.291 1 41.78 11 LEU B CA 1
ATOM 1285 C C . LEU B 1 11 ? 14.773 -62.562 -4.148 1 41.78 11 LEU B C 1
ATOM 1287 O O . LEU B 1 11 ? 15.203 -62.312 -5.277 1 41.78 11 LEU B O 1
ATOM 1291 N N . LEU B 1 12 ? 13.508 -62.688 -4.41 1 43.62 12 LEU B N 1
ATOM 1292 C CA . LEU B 1 12 ? 13.055 -61.5 -5.129 1 43.62 12 LEU B CA 1
ATOM 1293 C C . LEU B 1 12 ? 13.43 -60.25 -4.367 1 43.62 12 LEU B C 1
ATOM 1295 O O . LEU B 1 12 ? 13.117 -60.094 -3.182 1 43.62 12 LEU B O 1
ATOM 1299 N N . PRO B 1 13 ? 14.539 -59.5 -4.707 1 46.91 13 PRO B N 1
ATOM 1300 C CA . PRO B 1 13 ? 14.781 -58.219 -4.043 1 46.91 13 PRO B CA 1
ATOM 1301 C C . PRO B 1 13 ? 13.508 -57.406 -3.861 1 46.91 13 PRO B C 1
ATOM 1303 O O . PRO B 1 13 ? 12.672 -57.344 -4.762 1 46.91 13 PRO B O 1
ATOM 1306 N N . LEU B 1 14 ? 12.797 -57.438 -2.74 1 44.22 14 LEU B N 1
ATOM 1307 C CA . LEU B 1 14 ? 11.914 -56.312 -2.451 1 44.22 14 LEU B CA 1
ATOM 1308 C C . LEU B 1 14 ? 12.523 -55 -2.947 1 44.22 14 LEU B C 1
ATOM 1310 O O . LEU B 1 14 ? 13.562 -54.562 -2.443 1 44.22 14 LEU B O 1
ATOM 1314 N N . SER B 1 15 ? 12.617 -54.844 -4.234 1 41.28 15 SER B N 1
ATOM 1315 C CA . SER B 1 15 ? 12.875 -53.469 -4.652 1 41.28 15 SER B CA 1
ATOM 1316 C C . SER B 1 15 ? 12.172 -52.469 -3.734 1 41.28 15 SER B C 1
ATOM 1318 O O . SER B 1 15 ? 10.945 -52.406 -3.725 1 41.28 15 SER B O 1
ATOM 1320 N N . LEU B 1 16 ? 12.602 -52.406 -2.475 1 39.53 16 LEU B N 1
ATOM 1321 C CA . LEU B 1 16 ? 12.211 -51.219 -1.71 1 39.53 16 LEU B CA 1
ATOM 1322 C C . LEU B 1 16 ? 12.062 -50 -2.619 1 39.53 16 LEU B C 1
ATOM 1324 O O . LEU B 1 16 ? 13.047 -49.531 -3.203 1 39.53 16 LEU B O 1
ATOM 1328 N N . CYS B 1 17 ? 11.094 -49.938 -3.51 1 41.28 17 CYS B N 1
ATOM 1329 C CA . CYS B 1 17 ? 10.727 -48.594 -4 1 41.28 17 CYS B CA 1
ATOM 1330 C C . CYS B 1 17 ? 10.953 -47.531 -2.93 1 41.28 17 CYS B C 1
ATOM 1332 O O . CYS B 1 17 ? 10.164 -47.406 -1.994 1 41.28 17 CYS B O 1
ATOM 1334 N N . VAL B 1 18 ? 12.109 -47.438 -2.41 1 39.16 18 VAL B N 1
ATOM 1335 C CA . VAL B 1 18 ? 12.43 -46.25 -1.648 1 39.16 18 VAL B CA 1
ATOM 1336 C C . VAL B 1 18 ? 11.734 -45.031 -2.277 1 39.16 18 VAL B C 1
ATOM 1338 O O . VAL B 1 18 ? 11.969 -44.719 -3.447 1 39.16 18 VAL B O 1
ATOM 1341 N N . ALA B 1 19 ? 10.492 -44.781 -2.021 1 43.59 19 ALA B N 1
ATOM 1342 C CA . ALA B 1 19 ? 10.023 -43.406 -2.248 1 43.59 19 ALA B CA 1
ATOM 1343 C C . ALA B 1 19 ? 11.164 -42.406 -2.053 1 43.59 19 ALA B C 1
ATOM 1345 O O . ALA B 1 19 ? 11.797 -42.375 -0.997 1 43.59 19 ALA B O 1
ATOM 1346 N N . LEU B 1 20 ? 12.125 -42.188 -2.908 1 44.84 20 LEU B N 1
ATOM 1347 C CA . LEU B 1 20 ? 13.102 -41.125 -2.711 1 44.84 20 LEU B CA 1
ATOM 1348 C C . LEU B 1 20 ? 12.516 -39.969 -1.896 1 44.84 20 LEU B C 1
ATOM 1350 O O . LEU B 1 20 ? 11.367 -39.594 -2.119 1 44.84 20 LEU B O 1
ATOM 1354 N N . PRO B 1 21 ? 12.859 -39.625 -0.809 1 43.31 21 PRO B N 1
ATOM 1355 C CA . PRO B 1 21 ? 12.664 -38.375 -0.032 1 43.31 21 PRO B CA 1
ATOM 1356 C C . PRO B 1 21 ? 12.75 -37.125 -0.889 1 43.31 21 PRO B C 1
ATOM 1358 O O . PRO B 1 21 ? 13.758 -36.906 -1.565 1 43.31 21 PRO B O 1
ATOM 1361 N N . GLY B 1 22 ? 11.656 -36.5 -1.317 1 52.25 22 GLY B N 1
ATOM 1362 C CA . GLY B 1 22 ? 11.641 -35.281 -2.072 1 52.25 22 GLY B CA 1
ATOM 1363 C C . GLY B 1 22 ? 10.633 -35.25 -3.203 1 52.25 22 GLY B C 1
ATOM 1364 O O . GLY B 1 22 ? 10.57 -34.312 -3.984 1 52.25 22 GLY B O 1
ATOM 1365 N N . ALA B 1 23 ? 10.32 -36.469 -3.707 1 59.69 23 ALA B N 1
ATOM 1366 C CA . ALA B 1 23 ? 9.445 -36.469 -4.879 1 59.69 23 ALA B CA 1
ATOM 1367 C C . ALA B 1 23 ? 8.102 -35.844 -4.566 1 59.69 23 ALA B C 1
ATOM 1369 O O . ALA B 1 23 ? 7.43 -36.219 -3.605 1 59.69 23 ALA B O 1
ATOM 1370 N N . LEU B 1 24 ? 7.926 -34.562 -4.93 1 65.31 24 LEU B N 1
ATOM 1371 C CA . LEU B 1 24 ? 6.602 -33.969 -4.84 1 65.31 24 LEU B CA 1
ATOM 1372 C C . LEU B 1 24 ? 5.52 -34.969 -5.203 1 65.31 24 LEU B C 1
ATOM 1374 O O . LEU B 1 24 ? 5.676 -35.75 -6.156 1 65.31 24 LEU B O 1
ATOM 1378 N N . ASP B 1 25 ? 4.676 -35.406 -4.172 1 77.25 25 ASP B N 1
ATOM 1379 C CA . ASP B 1 25 ? 3.5 -36.219 -4.473 1 77.25 25 ASP B CA 1
ATOM 1380 C C . ASP B 1 25 ? 2.742 -35.656 -5.68 1 77.25 25 ASP B C 1
ATOM 1382 O O . ASP B 1 25 ? 2.203 -34.562 -5.629 1 77.25 25 ASP B O 1
ATOM 1386 N N . ALA B 1 26 ? 2.871 -36.344 -6.828 1 85.06 26 ALA B N 1
ATOM 1387 C CA . ALA B 1 26 ? 2.289 -35.938 -8.094 1 85.06 26 ALA B CA 1
ATOM 1388 C C . ALA B 1 26 ? 0.818 -35.562 -7.93 1 85.06 26 ALA B C 1
ATOM 1390 O O . ALA B 1 26 ? 0.343 -34.594 -8.523 1 85.06 26 ALA B O 1
ATOM 1391 N N . MET B 1 27 ? 0.099 -36.375 -7.098 1 84.19 27 MET B N 1
ATOM 1392 C CA . MET B 1 27 ? -1.317 -36.094 -6.895 1 84.19 27 MET B CA 1
ATOM 1393 C C . MET B 1 27 ? -1.504 -34.781 -6.156 1 84.19 27 MET B C 1
ATOM 1395 O O . MET B 1 27 ? -2.414 -34 -6.473 1 84.19 27 MET B O 1
ATOM 1399 N N . ASP B 1 28 ? -0.67 -34.562 -5.195 1 90.81 28 ASP B N 1
ATOM 1400 C CA . ASP B 1 28 ? -0.75 -33.312 -4.441 1 90.81 28 ASP B CA 1
ATOM 1401 C C . ASP B 1 28 ? -0.427 -32.094 -5.328 1 90.81 28 ASP B C 1
ATOM 1403 O O . ASP B 1 28 ? -1.065 -31.047 -5.219 1 90.81 28 ASP B O 1
ATOM 1407 N N . VAL B 1 29 ? 0.431 -32.281 -6.199 1 93.56 29 VAL B N 1
ATOM 1408 C CA . VAL B 1 29 ? 0.83 -31.203 -7.121 1 93.56 29 VAL B CA 1
ATOM 1409 C C . VAL B 1 29 ? -0.309 -30.922 -8.094 1 93.56 29 VAL B C 1
ATOM 1411 O O . VAL B 1 29 ? -0.619 -29.75 -8.367 1 93.56 29 VAL B O 1
ATOM 1414 N N . GLU B 1 30 ? -0.879 -31.938 -8.68 1 94.56 30 GLU B N 1
ATOM 1415 C CA . GLU B 1 30 ? -1.986 -31.766 -9.609 1 94.56 30 GLU B CA 1
ATOM 1416 C C . GLU B 1 30 ? -3.168 -31.062 -8.938 1 94.56 30 GLU B C 1
ATOM 1418 O O . GLU B 1 30 ? -3.82 -30.219 -9.547 1 94.56 30 GLU B O 1
ATOM 1423 N N . LYS B 1 31 ? -3.441 -31.453 -7.691 1 95.94 31 LYS B N 1
ATOM 1424 C CA . LYS B 1 31 ? -4.504 -30.797 -6.938 1 95.94 31 LYS B CA 1
ATOM 1425 C C . LYS B 1 31 ? -4.199 -29.312 -6.73 1 95.94 31 LYS B C 1
ATOM 1427 O O . LYS B 1 31 ? -5.086 -28.469 -6.867 1 95.94 31 LYS B O 1
ATOM 1432 N N . MET B 1 32 ? -2.99 -29 -6.387 1 96.94 32 MET B N 1
ATOM 1433 C CA . MET B 1 32 ? -2.58 -27.609 -6.199 1 96.94 32 MET B CA 1
ATOM 1434 C C . MET B 1 32 ? -2.75 -26.828 -7.492 1 96.94 32 MET B C 1
ATOM 1436 O O . MET B 1 32 ? -3.334 -25.734 -7.484 1 96.94 32 MET B O 1
ATOM 1440 N N . LYS B 1 33 ? -2.309 -27.359 -8.57 1 96.94 33 LYS B N 1
ATOM 1441 C CA . LYS B 1 33 ? -2.416 -26.688 -9.859 1 96.94 33 LYS B CA 1
ATOM 1442 C C . LYS B 1 33 ? -3.875 -26.406 -10.211 1 96.94 33 LYS B C 1
ATOM 1444 O O . LYS B 1 33 ? -4.211 -25.297 -10.664 1 96.94 33 LYS B O 1
ATOM 1449 N N . SER B 1 34 ? -4.695 -27.375 -10.016 1 96.94 34 SER B N 1
ATOM 1450 C CA . SER B 1 34 ? -6.117 -27.234 -10.312 1 96.94 34 SER B CA 1
ATOM 1451 C C . SER B 1 34 ? -6.766 -26.172 -9.438 1 96.94 34 SER B C 1
ATOM 1453 O O . SER B 1 34 ? -7.527 -25.344 -9.93 1 96.94 34 SER B O 1
ATOM 1455 N N . LYS B 1 35 ? -6.477 -26.219 -8.156 1 98 35 LYS B N 1
ATOM 1456 C CA . LYS B 1 35 ? -7.062 -25.25 -7.23 1 98 35 LYS B CA 1
ATOM 1457 C C . LYS B 1 35 ? -6.586 -23.828 -7.539 1 98 35 LYS B C 1
ATOM 1459 O O . LYS B 1 35 ? -7.379 -22.891 -7.516 1 98 35 LYS B O 1
ATOM 1464 N N . VAL B 1 36 ? -5.316 -23.688 -7.785 1 98.31 36 VAL B N 1
ATOM 1465 C CA . VAL B 1 36 ? -4.766 -22.391 -8.117 1 98.31 36 VAL B CA 1
ATOM 1466 C C . VAL B 1 36 ? -5.418 -21.859 -9.398 1 98.31 36 VAL B C 1
ATOM 1468 O O . VAL B 1 36 ? -5.793 -20.688 -9.469 1 98.31 36 VAL B O 1
ATOM 1471 N N . THR B 1 37 ? -5.547 -22.672 -10.367 1 98.19 37 THR B N 1
ATOM 1472 C CA . THR B 1 37 ? -6.184 -22.281 -11.617 1 98.19 37 THR B CA 1
ATOM 1473 C C . THR B 1 37 ? -7.621 -21.828 -11.375 1 98.19 37 THR B C 1
ATOM 1475 O O . THR B 1 37 ? -8.047 -20.781 -11.883 1 98.19 37 THR B O 1
ATOM 1478 N N . TRP B 1 38 ? -8.328 -22.625 -10.617 1 98 38 TRP B N 1
ATOM 1479 C CA . TRP B 1 38 ? -9.719 -22.312 -10.305 1 98 38 TRP B CA 1
ATOM 1480 C C . TRP B 1 38 ? -9.828 -20.984 -9.586 1 98 38 TRP B C 1
ATOM 1482 O O . TRP B 1 38 ? -10.641 -20.125 -9.961 1 98 38 TRP B O 1
ATOM 1492 N N . LYS B 1 39 ? -9.047 -20.812 -8.602 1 98.44 39 LYS B N 1
ATOM 1493 C CA . LYS B 1 39 ? -9.086 -19.578 -7.828 1 98.44 39 LYS B CA 1
ATOM 1494 C C . LYS B 1 39 ? -8.68 -18.375 -8.688 1 98.44 39 LYS B C 1
ATOM 1496 O O . LYS B 1 39 ? -9.266 -17.297 -8.586 1 98.44 39 LYS B O 1
ATOM 1501 N N . ALA B 1 40 ? -7.602 -18.547 -9.453 1 98.5 40 ALA B N 1
ATOM 1502 C CA . ALA B 1 40 ? -7.141 -17.469 -10.328 1 98.5 40 ALA B CA 1
ATOM 1503 C C . ALA B 1 40 ? -8.219 -17.078 -11.336 1 98.5 40 ALA B C 1
ATOM 1505 O O . ALA B 1 40 ? -8.461 -15.898 -11.57 1 98.5 40 ALA B O 1
ATOM 1506 N N . GLN B 1 41 ? -8.914 -18.047 -11.953 1 97.88 41 GLN B N 1
ATOM 1507 C CA . GLN B 1 41 ? -9.992 -17.781 -12.898 1 97.88 41 GLN B CA 1
ATOM 1508 C C . GLN B 1 41 ? -11.125 -17 -12.234 1 97.88 41 GLN B C 1
ATOM 1510 O O . GLN B 1 41 ? -11.656 -16.062 -12.812 1 97.88 41 GLN B O 1
ATOM 1515 N N . GLY B 1 42 ? -11.5 -17.453 -11.062 1 97.56 42 GLY B N 1
ATOM 1516 C CA . GLY B 1 42 ? -12.531 -16.75 -10.32 1 97.56 42 GLY B CA 1
ATOM 1517 C C . GLY B 1 42 ? -12.172 -15.305 -10.023 1 97.56 42 GLY B C 1
ATOM 1518 O O . GLY B 1 42 ? -13.016 -14.414 -10.148 1 97.56 42 GLY B O 1
ATOM 1519 N N . LEU B 1 43 ? -10.953 -15.109 -9.641 1 97.94 43 LEU B N 1
ATOM 1520 C CA . LEU B 1 43 ? -10.469 -13.766 -9.32 1 97.94 43 LEU B CA 1
ATOM 1521 C C . LEU B 1 43 ? -10.484 -12.875 -10.562 1 97.94 43 LEU B C 1
ATOM 1523 O O . LEU B 1 43 ? -10.93 -11.727 -10.5 1 97.94 43 LEU B O 1
ATOM 1527 N N . VAL B 1 44 ? -9.992 -13.391 -11.672 1 96.62 44 VAL B N 1
ATOM 1528 C CA . VAL B 1 44 ? -9.992 -12.625 -12.914 1 96.62 44 VAL B CA 1
ATOM 1529 C C . VAL B 1 44 ? -11.422 -12.234 -13.289 1 96.62 44 VAL B C 1
ATOM 1531 O O . VAL B 1 44 ? -11.68 -11.086 -13.648 1 96.62 44 VAL B O 1
ATOM 1534 N N . ALA B 1 45 ? -12.344 -13.141 -13.164 1 95.94 45 ALA B N 1
ATOM 1535 C CA . ALA B 1 45 ? -13.742 -12.875 -13.492 1 95.94 45 ALA B CA 1
ATOM 1536 C C . ALA B 1 45 ? -14.32 -11.789 -12.602 1 95.94 45 ALA B C 1
ATOM 1538 O O . ALA B 1 45 ? -15.047 -10.906 -13.07 1 95.94 45 ALA B O 1
ATOM 1539 N N . ARG B 1 46 ? -14 -11.836 -11.375 1 95.56 46 ARG B N 1
ATOM 1540 C CA . ARG B 1 46 ? -14.508 -10.844 -10.422 1 95.56 46 ARG B CA 1
ATOM 1541 C C . ARG B 1 46 ? -13.93 -9.461 -10.711 1 95.56 46 ARG B C 1
ATOM 1543 O O . ARG B 1 46 ? -14.648 -8.461 -10.664 1 95.56 46 ARG B O 1
ATOM 1550 N N . ILE B 1 47 ? -12.625 -9.414 -10.922 1 95.25 47 ILE B N 1
ATOM 1551 C CA . ILE B 1 47 ? -11.992 -8.141 -11.25 1 95.25 47 ILE B CA 1
ATOM 1552 C C . ILE B 1 47 ? -12.617 -7.562 -12.516 1 95.25 47 ILE B C 1
ATOM 1554 O O . ILE B 1 47 ? -12.945 -6.375 -12.57 1 95.25 47 ILE B O 1
ATOM 1558 N N . ASP B 1 48 ? -12.859 -8.398 -13.5 1 93.19 48 ASP B N 1
ATOM 1559 C CA . ASP B 1 48 ? -13.43 -7.941 -14.766 1 93.19 48 ASP B CA 1
ATOM 1560 C C . ASP B 1 48 ? -14.867 -7.441 -14.57 1 93.19 48 ASP B C 1
ATOM 1562 O O . ASP B 1 48 ? -15.305 -6.52 -15.258 1 93.19 48 ASP B O 1
ATOM 1566 N N . LYS B 1 49 ? -15.547 -8.031 -13.727 1 92.06 49 LYS B N 1
ATOM 1567 C CA . LYS B 1 49 ? -16.922 -7.648 -13.469 1 92.06 49 LYS B CA 1
ATOM 1568 C C . LYS B 1 49 ? -17 -6.273 -12.805 1 92.06 49 LYS B C 1
ATOM 1570 O O . LYS B 1 49 ? -17.828 -5.441 -13.188 1 92.06 49 LYS B O 1
ATOM 1575 N N . HIS B 1 50 ? -16.125 -6.008 -11.883 1 91.06 50 HIS B N 1
ATOM 1576 C CA . HIS B 1 50 ? -16.203 -4.789 -11.086 1 91.06 50 HIS B CA 1
ATOM 1577 C C . HIS B 1 50 ? -15.344 -3.682 -11.695 1 91.06 50 HIS B C 1
ATOM 1579 O O . HIS B 1 50 ? -15.633 -2.496 -11.5 1 91.06 50 HIS B O 1
ATOM 1585 N N . PHE B 1 51 ? -14.328 -4.164 -12.32 1 90 51 PHE B N 1
ATOM 1586 C CA . PHE B 1 51 ? -13.406 -3.205 -12.93 1 90 51 PHE B CA 1
ATOM 1587 C C . PHE B 1 51 ? -13.164 -3.541 -14.391 1 90 51 PHE B C 1
ATOM 1589 O O . PHE B 1 51 ? -12.094 -4.047 -14.75 1 90 51 PHE B O 1
ATOM 1596 N N . PRO B 1 52 ? -14.117 -3.232 -15.062 1 82.38 52 PRO B N 1
ATOM 1597 C CA . PRO B 1 52 ? -14.008 -3.611 -16.469 1 82.38 52 PRO B CA 1
ATOM 1598 C C . PRO B 1 52 ? -12.781 -3.004 -17.156 1 82.38 52 PRO B C 1
ATOM 1600 O O . PRO B 1 52 ? -12.344 -1.912 -16.781 1 82.38 52 PRO B O 1
ATOM 1603 N N . ASP B 1 53 ? -12.281 -3.814 -17.984 1 72.12 53 ASP B N 1
ATOM 1604 C CA . ASP B 1 53 ? -11.039 -3.51 -18.703 1 72.12 53 ASP B CA 1
ATOM 1605 C C . ASP B 1 53 ? -11.188 -2.23 -19.531 1 72.12 53 ASP B C 1
ATOM 1607 O O . ASP B 1 53 ? -12.055 -2.141 -20.391 1 72.12 53 ASP B O 1
ATOM 1611 N N . ARG B 1 54 ? -10.539 -1.297 -19.188 1 69.19 54 ARG B N 1
ATOM 1612 C CA . ARG B 1 54 ? -10.562 -0.06 -19.969 1 69.19 54 ARG B CA 1
ATOM 1613 C C . ARG B 1 54 ? -9.359 0.022 -20.906 1 69.19 54 ARG B C 1
ATOM 1615 O O . ARG B 1 54 ? -8.969 1.112 -21.328 1 69.19 54 ARG B O 1
ATOM 1622 N N . GLY B 1 55 ? -8.883 -1.216 -21.141 1 72.38 55 GLY B N 1
ATOM 1623 C CA . GLY B 1 55 ? -7.766 -1.24 -22.078 1 72.38 55 GLY B CA 1
ATOM 1624 C C . GLY B 1 55 ? -6.441 -0.879 -21.438 1 72.38 55 GLY B C 1
ATOM 1625 O O . GLY B 1 55 ? -5.473 -0.569 -22.141 1 72.38 55 GLY B O 1
ATOM 1626 N N . LEU B 1 56 ? -6.387 -0.824 -20.219 1 73.12 56 LEU B N 1
ATOM 1627 C CA . LEU B 1 56 ? -5.141 -0.518 -19.516 1 73.12 56 LEU B CA 1
ATOM 1628 C C . LEU B 1 56 ? -4.27 -1.762 -19.406 1 73.12 56 LEU B C 1
ATOM 1630 O O . LEU B 1 56 ? -4.742 -2.82 -18.984 1 73.12 56 LEU B O 1
ATOM 1634 N N . ARG B 1 57 ? -3.102 -1.663 -20.078 1 78.88 57 ARG B N 1
ATOM 1635 C CA . ARG B 1 57 ? -2.154 -2.771 -19.984 1 78.88 57 ARG B CA 1
ATOM 1636 C C . ARG B 1 57 ? -0.916 -2.369 -19.188 1 78.88 57 ARG B C 1
ATOM 1638 O O . ARG B 1 57 ? -0.365 -1.285 -19.406 1 78.88 57 ARG B O 1
ATOM 1645 N N . PHE B 1 58 ? -0.631 -3.242 -18.297 1 84.06 58 PHE B N 1
ATOM 1646 C CA . PHE B 1 58 ? 0.551 -2.994 -17.469 1 84.06 58 PHE B CA 1
ATOM 1647 C C . PHE B 1 58 ? 1.475 -4.207 -17.469 1 84.06 58 PHE B C 1
ATOM 1649 O O . PHE B 1 58 ? 1.021 -5.336 -17.656 1 84.06 58 PHE B O 1
ATOM 1656 N N . ASP B 1 59 ? 2.748 -3.822 -17.359 1 83.19 59 ASP B N 1
ATOM 1657 C CA . ASP B 1 59 ? 3.691 -4.922 -17.172 1 83.19 59 ASP B CA 1
ATOM 1658 C C . ASP B 1 59 ? 3.475 -5.605 -15.82 1 83.19 59 ASP B C 1
ATOM 1660 O O . ASP B 1 59 ? 3.127 -4.949 -14.836 1 83.19 59 ASP B O 1
ATOM 1664 N N . THR B 1 60 ? 3.506 -6.914 -15.844 1 84.31 60 THR B N 1
ATOM 1665 C CA . THR B 1 60 ? 3.336 -7.652 -14.594 1 84.31 60 THR B CA 1
ATOM 1666 C C . THR B 1 60 ? 4.551 -8.531 -14.32 1 84.31 60 THR B C 1
ATOM 1668 O O . THR B 1 60 ? 5.434 -8.664 -15.164 1 84.31 60 THR B O 1
ATOM 1671 N N . ASP B 1 61 ? 4.59 -9.062 -13.172 1 86.38 61 ASP B N 1
ATOM 1672 C CA . ASP B 1 61 ? 5.641 -9.984 -12.758 1 86.38 61 ASP B CA 1
ATOM 1673 C C . ASP B 1 61 ? 5.586 -11.281 -13.57 1 86.38 61 ASP B C 1
ATOM 1675 O O . ASP B 1 61 ? 4.512 -11.688 -14.016 1 86.38 61 ASP B O 1
ATOM 1679 N N . LYS B 1 62 ? 6.785 -11.812 -13.727 1 88.62 62 LYS B N 1
ATOM 1680 C CA . LYS B 1 62 ? 6.844 -13.141 -14.336 1 88.62 62 LYS B CA 1
ATOM 1681 C C . LYS B 1 62 ? 6.527 -14.227 -13.32 1 88.62 62 LYS B C 1
ATOM 1683 O O . LYS B 1 62 ? 6.688 -14.031 -12.117 1 88.62 62 LYS B O 1
ATOM 1688 N N . VAL B 1 63 ? 6.012 -15.32 -13.844 1 91.62 63 VAL B N 1
ATOM 1689 C CA . VAL B 1 63 ? 5.789 -16.484 -13 1 91.62 63 VAL B CA 1
ATOM 1690 C C . VAL B 1 63 ? 7.047 -17.359 -12.977 1 91.62 63 VAL B C 1
ATOM 1692 O O . VAL B 1 63 ? 7.402 -17.969 -13.977 1 91.62 63 VAL B O 1
ATOM 1695 N N . GLU B 1 64 ? 7.723 -17.438 -11.852 1 89.69 64 GLU B N 1
ATOM 1696 C CA . GLU B 1 64 ? 9.008 -18.125 -11.797 1 89.69 64 GLU B CA 1
ATOM 1697 C C . GLU B 1 64 ? 8.977 -19.297 -10.828 1 89.69 64 GLU B C 1
ATOM 1699 O O . GLU B 1 64 ? 9.914 -20.094 -10.766 1 89.69 64 GLU B O 1
ATOM 1704 N N . GLY B 1 65 ? 8.008 -19.375 -10.047 1 92.31 65 GLY B N 1
ATOM 1705 C CA . GLY B 1 65 ? 7.871 -20.406 -9.023 1 92.31 65 GLY B CA 1
ATOM 1706 C C . GLY B 1 65 ? 6.852 -20.047 -7.953 1 92.31 65 GLY B C 1
ATOM 1707 O O . GLY B 1 65 ? 6.301 -18.938 -7.961 1 92.31 65 GLY B O 1
ATOM 1708 N N . SER B 1 66 ? 6.66 -20.984 -7.152 1 93.88 66 SER B N 1
ATOM 1709 C CA . SER B 1 66 ? 5.609 -20.797 -6.16 1 93.88 66 SER B CA 1
ATOM 1710 C C . SER B 1 66 ? 5.977 -19.703 -5.172 1 93.88 66 SER B C 1
ATOM 1712 O O . SER B 1 66 ? 5.113 -18.922 -4.746 1 93.88 66 SER B O 1
ATOM 1714 N N . THR B 1 67 ? 7.277 -19.641 -4.809 1 91.69 67 THR B N 1
ATOM 1715 C CA . THR B 1 67 ? 7.711 -18.609 -3.871 1 91.69 67 THR B CA 1
ATOM 1716 C C . THR B 1 67 ? 7.492 -17.219 -4.457 1 91.69 67 THR B C 1
ATOM 1718 O O . THR B 1 67 ? 6.949 -16.328 -3.787 1 91.69 67 THR B O 1
ATOM 1721 N N . SER B 1 68 ? 7.875 -17.062 -5.668 1 90.88 68 SER B N 1
ATOM 1722 C CA . SER B 1 68 ? 7.754 -15.758 -6.32 1 90.88 68 SER B CA 1
ATOM 1723 C C . SER B 1 68 ? 6.289 -15.391 -6.551 1 90.88 68 SER B C 1
ATOM 1725 O O . SER B 1 68 ? 5.918 -14.219 -6.461 1 90.88 68 SER B O 1
ATOM 1727 N N . VAL B 1 69 ? 5.523 -16.359 -6.852 1 94.88 69 VAL B N 1
ATOM 1728 C CA . VAL B 1 69 ? 4.109 -16.109 -7.098 1 94.88 69 VAL B CA 1
ATOM 1729 C C . VAL B 1 69 ? 3.439 -15.625 -5.812 1 94.88 69 VAL B C 1
ATOM 1731 O O . VAL B 1 69 ? 2.693 -14.641 -5.828 1 94.88 69 VAL B O 1
ATOM 1734 N N . VAL B 1 70 ? 3.721 -16.266 -4.695 1 94.75 70 VAL B N 1
ATOM 1735 C CA . VAL B 1 70 ? 3.166 -15.844 -3.412 1 94.75 70 VAL B CA 1
ATOM 1736 C C . VAL B 1 70 ? 3.586 -14.406 -3.109 1 94.75 70 VAL B C 1
ATOM 1738 O O . VAL B 1 70 ? 2.754 -13.57 -2.746 1 94.75 70 VAL B O 1
ATOM 1741 N N . ALA B 1 71 ? 4.832 -14.094 -3.365 1 91.44 71 ALA B N 1
ATOM 1742 C CA . ALA B 1 71 ? 5.363 -12.758 -3.084 1 91.44 71 ALA B CA 1
ATOM 1743 C C . ALA B 1 71 ? 4.688 -11.703 -3.957 1 91.44 71 ALA B C 1
ATOM 1745 O O . ALA B 1 71 ? 4.363 -10.617 -3.482 1 91.44 71 ALA B O 1
ATOM 1746 N N . SER B 1 72 ? 4.512 -11.992 -5.234 1 92.88 72 SER B N 1
ATOM 1747 C CA . SER B 1 72 ? 3.881 -11.055 -6.152 1 92.88 72 SER B CA 1
ATOM 1748 C C . SER B 1 72 ? 2.434 -10.781 -5.758 1 92.88 72 SER B C 1
ATOM 1750 O O . SER B 1 72 ? 2.004 -9.625 -5.703 1 92.88 72 SER B O 1
ATOM 1752 N N . LEU B 1 73 ? 1.684 -11.836 -5.445 1 95.69 73 LEU B N 1
ATOM 1753 C CA . LEU B 1 73 ? 0.289 -11.68 -5.047 1 95.69 73 LEU B CA 1
ATOM 1754 C C . LEU B 1 73 ? 0.176 -10.812 -3.799 1 95.69 73 LEU B C 1
ATOM 1756 O O . LEU B 1 73 ? -0.659 -9.906 -3.744 1 95.69 73 LEU B O 1
ATOM 1760 N N . GLU B 1 74 ? 1.029 -11.062 -2.885 1 93.5 74 GLU B N 1
ATOM 1761 C CA . GLU B 1 74 ? 1.014 -10.281 -1.649 1 93.5 74 GLU B CA 1
ATOM 1762 C C . GLU B 1 74 ? 1.421 -8.836 -1.901 1 93.5 74 GLU B C 1
ATOM 1764 O O . GLU B 1 74 ? 0.836 -7.914 -1.33 1 93.5 74 GLU B O 1
ATOM 1769 N N . SER B 1 75 ? 2.4 -8.703 -2.703 1 91.81 75 SER B N 1
ATOM 1770 C CA . SER B 1 75 ? 2.867 -7.352 -3.014 1 91.81 75 SER B CA 1
ATOM 1771 C C . SER B 1 75 ? 1.774 -6.531 -3.688 1 91.81 75 SER B C 1
ATOM 1773 O O . SER B 1 75 ? 1.523 -5.387 -3.299 1 91.81 75 SER B O 1
ATOM 1775 N N . TYR B 1 76 ? 1.104 -7.082 -4.684 1 94.06 76 TYR B N 1
ATOM 1776 C CA . TYR B 1 76 ? 0.017 -6.371 -5.348 1 94.06 76 TYR B CA 1
ATOM 1777 C C . TYR B 1 76 ? -1.12 -6.082 -4.375 1 94.06 76 TYR B C 1
ATOM 1779 O O . TYR B 1 76 ? -1.655 -4.973 -4.348 1 94.06 76 TYR B O 1
ATOM 1787 N N . ASN B 1 77 ? -1.449 -7.074 -3.584 1 94.75 77 ASN B N 1
ATOM 1788 C CA . ASN B 1 77 ? -2.555 -6.918 -2.645 1 94.75 77 ASN B CA 1
ATOM 1789 C C . ASN B 1 77 ? -2.293 -5.789 -1.651 1 94.75 77 ASN B C 1
ATOM 1791 O O . ASN B 1 77 ? -3.213 -5.059 -1.281 1 94.75 77 ASN B O 1
ATOM 1795 N N . ASN B 1 78 ? -1.049 -5.637 -1.293 1 92.38 78 ASN B N 1
ATOM 1796 C CA . ASN B 1 78 ? -0.662 -4.594 -0.347 1 92.38 78 ASN B CA 1
ATOM 1797 C C . ASN B 1 78 ? -0.834 -3.201 -0.946 1 92.38 78 ASN B C 1
ATOM 1799 O O . ASN B 1 78 ? -1.088 -2.238 -0.223 1 92.38 78 ASN B O 1
ATOM 1803 N N . LEU B 1 79 ? -0.716 -3.098 -2.217 1 93.56 79 LEU B N 1
ATOM 1804 C CA . LEU B 1 79 ? -0.793 -1.804 -2.885 1 93.56 79 LEU B CA 1
ATOM 1805 C C . LEU B 1 79 ? -2.244 -1.402 -3.127 1 93.56 79 LEU B C 1
ATOM 1807 O O . LEU B 1 79 ? -2.535 -0.229 -3.369 1 93.56 79 LEU B O 1
ATOM 1811 N N . ILE B 1 80 ? -3.154 -2.328 -3.1 1 94.38 80 ILE B N 1
ATOM 1812 C CA . ILE B 1 80 ? -4.57 -2.025 -3.279 1 94.38 80 ILE B CA 1
ATOM 1813 C C . ILE B 1 80 ? -5.148 -1.477 -1.977 1 94.38 80 ILE B C 1
ATOM 1815 O O . ILE B 1 80 ? -5.148 -2.162 -0.952 1 94.38 80 ILE B O 1
ATOM 1819 N N . SER B 1 81 ? -5.609 -0.335 -2.064 1 90.75 81 SER B N 1
ATOM 1820 C CA . SER B 1 81 ? -6.18 0.298 -0.879 1 90.75 81 SER B CA 1
ATOM 1821 C C . SER B 1 81 ? -7.461 -0.399 -0.44 1 90.75 81 SER B C 1
ATOM 1823 O O . SER B 1 81 ? -8.281 -0.781 -1.276 1 90.75 81 SER B O 1
ATOM 1825 N N . ASP B 1 82 ? -7.664 -0.432 0.896 1 87.94 82 ASP B N 1
ATOM 1826 C CA . ASP B 1 82 ? -8.891 -0.994 1.447 1 87.94 82 ASP B CA 1
ATOM 1827 C C . ASP B 1 82 ? -10.086 -0.072 1.189 1 87.94 82 ASP B C 1
ATOM 1829 O O . ASP B 1 82 ? -11.234 -0.5 1.267 1 87.94 82 ASP B O 1
ATOM 1833 N N . ARG B 1 83 ? -9.703 1.137 0.879 1 80.38 83 ARG B N 1
ATOM 1834 C CA . ARG B 1 83 ? -10.758 2.129 0.702 1 80.38 83 ARG B CA 1
ATOM 1835 C C . ARG B 1 83 ? -11.195 2.209 -0.757 1 80.38 83 ARG B C 1
ATOM 1837 O O . ARG B 1 83 ? -12.117 2.951 -1.094 1 80.38 83 ARG B O 1
ATOM 1844 N N . PHE B 1 84 ? -10.477 1.483 -1.54 1 85.44 84 PHE B N 1
ATOM 1845 C CA . PHE B 1 84 ? -10.852 1.43 -2.949 1 85.44 84 PHE B CA 1
ATOM 1846 C C . PHE B 1 84 ? -12.148 0.654 -3.137 1 85.44 84 PHE B C 1
ATOM 1848 O O . PHE B 1 84 ? -12.258 -0.494 -2.703 1 85.44 84 PHE B O 1
ATOM 1855 N N . GLY B 1 85 ? -13.156 1.227 -3.629 1 82.62 85 GLY B N 1
ATOM 1856 C CA . GLY B 1 85 ? -14.5 0.669 -3.725 1 82.62 85 GLY B CA 1
ATOM 1857 C C . GLY B 1 85 ? -14.531 -0.693 -4.395 1 82.62 85 GLY B C 1
ATOM 1858 O O . GLY B 1 85 ? -13.922 -0.888 -5.449 1 82.62 85 GLY B O 1
ATOM 1859 N N . GLY B 1 86 ? -15.203 -1.724 -3.734 1 85.38 86 GLY B N 1
ATOM 1860 C CA . GLY B 1 86 ? -15.477 -3.016 -4.34 1 85.38 86 GLY B CA 1
ATOM 1861 C C . GLY B 1 86 ? -14.305 -3.975 -4.266 1 85.38 86 GLY B C 1
ATOM 1862 O O . GLY B 1 86 ? -14.328 -5.043 -4.879 1 85.38 86 GLY B O 1
ATOM 1863 N N . VAL B 1 87 ? -13.297 -3.57 -3.543 1 93.69 87 VAL B N 1
ATOM 1864 C CA . VAL B 1 87 ? -12.086 -4.379 -3.656 1 93.69 87 VAL B CA 1
ATOM 1865 C C . VAL B 1 87 ? -12 -5.344 -2.477 1 93.69 87 VAL B C 1
ATOM 1867 O O . VAL B 1 87 ? -11.164 -6.254 -2.473 1 93.69 87 VAL B O 1
ATOM 1870 N N . SER B 1 88 ? -12.797 -5.227 -1.461 1 94.12 88 SER B N 1
ATOM 1871 C CA . SER B 1 88 ? -12.648 -6 -0.232 1 94.12 88 SER B CA 1
ATOM 1872 C C . SER B 1 88 ? -12.625 -7.496 -0.521 1 94.12 88 SER B C 1
ATOM 1874 O O . SER B 1 88 ? -11.734 -8.211 -0.059 1 94.12 88 SER B O 1
ATOM 1876 N N . GLN B 1 89 ? -13.625 -7.934 -1.305 1 95.56 89 GLN B N 1
ATOM 1877 C CA . GLN B 1 89 ? -13.688 -9.352 -1.632 1 95.56 89 GLN B CA 1
ATOM 1878 C C . GLN B 1 89 ? -12.5 -9.773 -2.492 1 95.56 89 GLN B C 1
ATOM 1880 O O . GLN B 1 89 ? -11.945 -10.852 -2.305 1 95.56 89 GLN B O 1
ATOM 1885 N N . ILE B 1 90 ? -12.18 -8.938 -3.383 1 97.5 90 ILE B N 1
ATOM 1886 C CA . ILE B 1 90 ? -11.055 -9.219 -4.266 1 97.5 90 ILE B CA 1
ATOM 1887 C C . ILE B 1 90 ? -9.781 -9.375 -3.443 1 97.5 90 ILE B C 1
ATOM 1889 O O . ILE B 1 90 ? -9.031 -10.336 -3.623 1 97.5 90 ILE B O 1
ATOM 1893 N N . LYS B 1 91 ? -9.562 -8.484 -2.555 1 97.88 91 LYS B N 1
ATOM 1894 C CA . LYS B 1 91 ? -8.367 -8.547 -1.715 1 97.88 91 LYS B CA 1
ATOM 1895 C C . LYS B 1 91 ? -8.344 -9.82 -0.88 1 97.88 91 LYS B C 1
ATOM 1897 O O . LYS B 1 91 ? -7.297 -10.461 -0.742 1 97.88 91 LYS B O 1
ATOM 1902 N N . THR B 1 92 ? -9.445 -10.156 -0.344 1 98 92 THR B N 1
ATOM 1903 C CA . THR B 1 92 ? -9.555 -11.367 0.458 1 98 92 THR B CA 1
ATOM 1904 C C . THR B 1 92 ? -9.227 -12.602 -0.382 1 98 92 THR B C 1
ATOM 1906 O O . THR B 1 92 ? -8.523 -13.5 0.076 1 98 92 THR B O 1
ATOM 1909 N N . GLU B 1 93 ? -9.773 -12.594 -1.565 1 98.06 93 GLU B N 1
ATOM 1910 C CA . GLU B 1 93 ? -9.555 -13.742 -2.441 1 98.06 93 GLU B CA 1
ATOM 1911 C C . GLU B 1 93 ? -8.102 -13.82 -2.895 1 98.06 93 GLU B C 1
ATOM 1913 O O . GLU B 1 93 ? -7.555 -14.914 -3.047 1 98.06 93 GLU B O 1
ATOM 1918 N N . ILE B 1 94 ? -7.477 -12.695 -3.18 1 98.44 94 ILE B N 1
ATOM 1919 C CA . ILE B 1 94 ? -6.047 -12.688 -3.484 1 98.44 94 ILE B CA 1
ATOM 1920 C C . ILE B 1 94 ? -5.27 -13.289 -2.316 1 98.44 94 ILE B C 1
ATOM 1922 O O . ILE B 1 94 ? -4.418 -14.164 -2.512 1 98.44 94 ILE B O 1
ATOM 1926 N N . SER B 1 95 ? -5.531 -12.828 -1.103 1 98.12 95 SER B N 1
ATOM 1927 C CA . SER B 1 95 ? -4.875 -13.344 0.095 1 98.12 95 SER B CA 1
ATOM 1928 C C . SER B 1 95 ? -5.109 -14.844 0.257 1 98.12 95 SER B C 1
ATOM 1930 O O . SER B 1 95 ? -4.199 -15.578 0.646 1 98.12 95 SER B O 1
ATOM 1932 N N . SER B 1 96 ? -6.293 -15.227 -0.026 1 98.38 96 SER B N 1
ATOM 1933 C CA . SER B 1 96 ? -6.633 -16.641 0.073 1 98.38 96 SER B CA 1
ATOM 1934 C C . SER B 1 96 ? -5.809 -17.484 -0.903 1 98.38 96 SER B C 1
ATOM 1936 O O . SER B 1 96 ? -5.305 -18.547 -0.544 1 98.38 96 SER B O 1
ATOM 1938 N N . LEU B 1 97 ? -5.723 -17.031 -2.121 1 98.69 97 LEU B N 1
ATOM 1939 C CA . LEU B 1 97 ? -4.926 -17.734 -3.123 1 98.69 97 LEU B CA 1
ATOM 1940 C C . LEU B 1 97 ? -3.461 -17.797 -2.705 1 98.69 97 LEU B C 1
ATOM 1942 O O . LEU B 1 97 ? -2.846 -18.859 -2.75 1 98.69 97 LEU B O 1
ATOM 1946 N N . ALA B 1 98 ? -2.922 -16.688 -2.299 1 97.75 98 ALA B N 1
ATOM 1947 C CA . ALA B 1 98 ? -1.54 -16.641 -1.827 1 97.75 98 ALA B CA 1
ATOM 1948 C C . ALA B 1 98 ? -1.345 -17.578 -0.635 1 97.75 98 ALA B C 1
ATOM 1950 O O . ALA B 1 98 ? -0.356 -18.312 -0.569 1 97.75 98 ALA B O 1
ATOM 1951 N N . GLY B 1 99 ? -2.273 -17.531 0.301 1 97.5 99 GLY B N 1
ATOM 1952 C CA . GLY B 1 99 ? -2.199 -18.375 1.481 1 97.5 99 GLY B CA 1
ATOM 1953 C C . GLY B 1 99 ? -2.244 -19.859 1.159 1 97.5 99 GLY B C 1
ATOM 1954 O O . GLY B 1 99 ? -1.502 -20.656 1.744 1 97.5 99 GLY B O 1
ATOM 1955 N N . TYR B 1 100 ? -3.133 -20.203 0.3 1 98 100 TYR B N 1
ATOM 1956 C CA . TYR B 1 100 ? -3.229 -21.594 -0.126 1 98 100 TYR B CA 1
ATOM 1957 C C . TYR B 1 100 ? -1.9 -22.078 -0.688 1 98 100 TYR B C 1
ATOM 1959 O O . TYR B 1 100 ? -1.407 -23.141 -0.298 1 98 100 TYR B O 1
ATOM 1967 N N . LEU B 1 101 ? -1.377 -21.344 -1.665 1 97.19 101 LEU B N 1
ATOM 1968 C CA . LEU B 1 101 ? -0.125 -21.734 -2.303 1 97.19 101 LEU B CA 1
ATOM 1969 C C . LEU B 1 101 ? 1.009 -21.797 -1.284 1 97.19 101 LEU B C 1
ATOM 1971 O O . LEU B 1 101 ? 1.852 -22.688 -1.341 1 97.19 101 LEU B O 1
ATOM 1975 N N . ASN B 1 102 ? 1.01 -20.859 -0.406 1 95.44 102 ASN B N 1
ATOM 1976 C CA . ASN B 1 102 ? 2.033 -20.859 0.633 1 95.44 102 ASN B CA 1
ATOM 1977 C C . ASN B 1 102 ? 1.934 -22.094 1.515 1 95.44 102 ASN B C 1
ATOM 1979 O O . ASN B 1 102 ? 2.951 -22.688 1.885 1 95.44 102 ASN B O 1
ATOM 1983 N N . HIS B 1 103 ? 0.748 -22.438 1.894 1 94.69 103 HIS B N 1
ATOM 1984 C CA . HIS B 1 103 ? 0.524 -23.625 2.689 1 94.69 103 HIS B CA 1
ATOM 1985 C C . HIS B 1 103 ? 0.992 -24.875 1.946 1 94.69 103 HIS B C 1
ATOM 1987 O O . HIS B 1 103 ? 1.63 -25.75 2.535 1 94.69 103 HIS B O 1
ATOM 1993 N N . TRP B 1 104 ? 0.657 -24.969 0.723 1 95.25 104 TRP B N 1
ATOM 1994 C CA . TRP B 1 104 ? 1.104 -26.094 -0.096 1 95.25 104 TRP B CA 1
ATOM 1995 C C . TRP B 1 104 ? 2.627 -26.188 -0.11 1 95.25 104 TRP B C 1
ATOM 1997 O O . TRP B 1 104 ? 3.189 -27.266 0.047 1 95.25 104 TRP B O 1
ATOM 2007 N N . ARG B 1 105 ? 3.273 -25.031 -0.335 1 93.19 105 ARG B N 1
ATOM 2008 C CA . ARG B 1 105 ? 4.73 -24.969 -0.367 1 93.19 105 ARG B CA 1
ATOM 2009 C C . ARG B 1 105 ? 5.328 -25.5 0.933 1 93.19 105 ARG B C 1
ATOM 2011 O O . ARG B 1 105 ? 6.352 -26.188 0.918 1 93.19 105 ARG B O 1
ATOM 2018 N N . GLU B 1 106 ? 4.832 -25.078 2.037 1 91 106 GLU B N 1
ATOM 2019 C CA . GLU B 1 106 ? 5.344 -25.484 3.346 1 91 106 GLU B CA 1
ATOM 2020 C C . GLU B 1 106 ? 5.418 -27 3.469 1 91 106 GLU B C 1
ATOM 2022 O O . GLU B 1 106 ? 6.309 -27.531 4.137 1 91 106 GLU B O 1
ATOM 2027 N N . GLY B 1 107 ? 4.559 -27.688 2.842 1 89 107 GLY B N 1
ATOM 2028 C CA . GLY B 1 107 ? 4.523 -29.141 2.916 1 89 107 GLY B CA 1
ATOM 2029 C C . GLY B 1 107 ? 5.32 -29.812 1.814 1 89 107 GL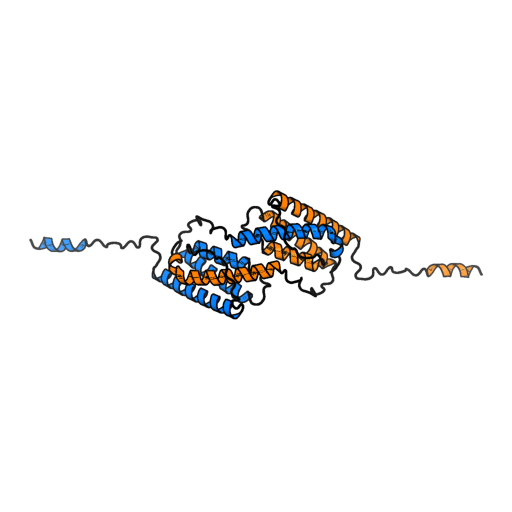Y B C 1
ATOM 2030 O O . GLY B 1 107 ? 5.66 -30.984 1.922 1 89 107 GLY B O 1
ATOM 2031 N N . ASN B 1 108 ? 5.613 -29.094 0.813 1 90.06 108 ASN B N 1
ATOM 2032 C CA . ASN B 1 108 ? 6.152 -29.75 -0.371 1 90.06 108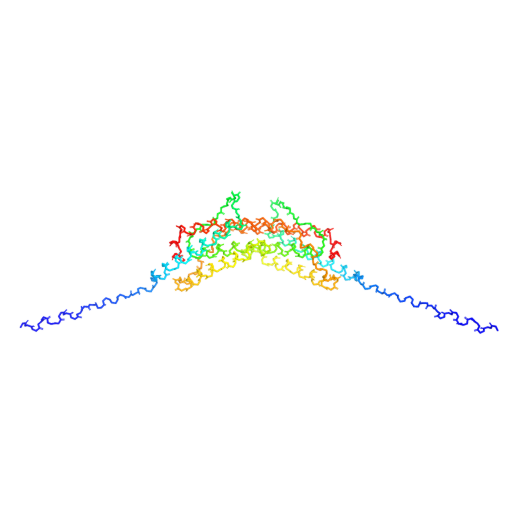 ASN B CA 1
ATOM 2033 C C . ASN B 1 108 ? 7.508 -29.172 -0.766 1 90.06 108 ASN B C 1
ATOM 2035 O O . ASN B 1 108 ? 8.25 -29.781 -1.535 1 90.06 108 ASN B O 1
ATOM 2039 N N . CYS B 1 109 ? 7.707 -27.922 -0.355 1 85.94 109 CYS B N 1
ATOM 2040 C CA . CYS B 1 109 ? 8.961 -27.266 -0.693 1 85.94 109 CYS B CA 1
ATOM 2041 C C . CYS B 1 109 ? 9.883 -27.188 0.52 1 85.94 109 CYS B C 1
ATOM 2043 O O . CYS B 1 109 ? 9.414 -27.031 1.649 1 85.94 109 CYS B O 1
ATOM 2045 N N . GLN B 1 110 ? 11.039 -27.891 0.524 1 74.06 110 GLN B N 1
ATOM 2046 C CA . GLN B 1 110 ? 12.008 -27.766 1.609 1 74.06 110 GLN B CA 1
ATOM 2047 C C . GLN B 1 110 ? 12.352 -26.297 1.866 1 74.06 110 GLN B C 1
ATOM 2049 O O . GLN B 1 110 ? 12.383 -25.484 0.937 1 74.06 110 GLN B O 1
ATOM 2054 N N . GLU B 1 111 ? 12.07 -25.812 3.059 1 59 111 GLU B N 1
ATOM 2055 C CA . GLU B 1 111 ? 12.305 -24.422 3.445 1 59 111 GLU B CA 1
ATOM 2056 C C . GLU B 1 111 ? 13.508 -23.844 2.711 1 59 111 GLU B C 1
ATOM 2058 O O . GLU B 1 111 ? 14.656 -24.109 3.07 1 59 111 GLU B O 1
ATOM 2063 N N . GLN B 1 112 ? 13.742 -24.156 1.48 1 53.81 112 GLN B N 1
ATOM 2064 C CA . GLN B 1 112 ? 14.898 -23.438 0.951 1 53.81 112 GLN B CA 1
ATOM 2065 C C . GLN B 1 112 ? 14.742 -21.938 1.12 1 53.81 112 GLN B C 1
ATOM 2067 O O . GLN B 1 112 ? 13.633 -21.406 1.051 1 53.81 112 GLN B O 1
ATOM 2072 N N . GLN B 1 113 ? 15.453 -21.391 1.987 1 51.56 113 GLN B N 1
ATOM 2073 C CA . GLN B 1 113 ? 15.516 -19.938 2.15 1 51.56 113 GLN B CA 1
ATOM 2074 C C . GLN B 1 113 ? 15.18 -19.219 0.846 1 51.56 113 GLN B C 1
ATOM 2076 O O . GLN B 1 113 ? 15.656 -19.609 -0.223 1 51.56 113 GLN B O 1
ATOM 2081 N N . PRO B 1 114 ? 14.219 -18.719 0.831 1 50 114 PRO B N 1
ATOM 2082 C CA . PRO B 1 114 ? 13.945 -18.031 -0.433 1 50 114 PRO B CA 1
ATOM 2083 C C . PRO B 1 114 ? 15.211 -17.469 -1.088 1 50 114 PRO B C 1
ATOM 2085 O O . PRO B 1 114 ? 15.961 -16.734 -0.453 1 50 114 PRO B O 1
ATOM 2088 N N . LYS B 1 115 ? 16.031 -18.344 -1.782 1 48.97 115 LYS B N 1
ATOM 2089 C CA . LYS B 1 115 ? 17.266 -17.812 -2.336 1 48.97 115 LYS B CA 1
ATOM 2090 C C . LYS B 1 115 ? 17.094 -16.359 -2.775 1 48.97 115 LYS B C 1
ATOM 2092 O O . LYS B 1 115 ? 17.969 -15.516 -2.557 1 48.97 115 LYS B O 1
ATOM 2097 N N . VAL B 1 116 ? 16.375 -16.031 -3.705 1 47.5 116 VAL B N 1
ATOM 2098 C CA . VAL B 1 116 ? 16.266 -14.703 -4.309 1 47.5 116 VAL B CA 1
ATOM 2099 C C . VAL B 1 116 ? 14.961 -14.047 -3.873 1 47.5 116 VAL B C 1
ATOM 2101 O O . VAL B 1 116 ? 13.883 -14.609 -4.062 1 47.5 116 VAL B O 1
ATOM 2104 N N . TRP B 1 117 ? 15.023 -13.383 -2.777 1 47.94 117 TRP B N 1
ATOM 2105 C CA . TRP B 1 117 ? 13.852 -12.547 -2.541 1 47.94 117 TRP B CA 1
ATOM 2106 C C . TRP B 1 117 ? 13.211 -12.133 -3.857 1 47.94 117 TRP B C 1
ATOM 2108 O O . TRP B 1 117 ? 13.906 -11.742 -4.801 1 47.94 117 TRP B O 1
ATOM 2118 N N . PRO B 1 118 ? 12.031 -12.688 -4.094 1 51.94 118 PRO B N 1
ATOM 2119 C CA . PRO B 1 118 ? 11.367 -12.383 -5.363 1 51.94 118 PRO B CA 1
ATOM 2120 C C . PRO B 1 118 ? 11.844 -11.078 -5.984 1 51.94 118 PRO B C 1
ATOM 2122 O O . PRO B 1 118 ? 12.266 -10.164 -5.266 1 51.94 118 PRO B O 1
ATOM 2125 N N . ARG B 1 119 ? 12.398 -11.117 -7.148 1 50.97 119 ARG B N 1
ATOM 2126 C CA . ARG B 1 119 ? 12.672 -9.945 -7.977 1 50.97 119 ARG B CA 1
ATOM 2127 C C . ARG B 1 119 ? 11.875 -8.742 -7.5 1 50.97 119 ARG B C 1
ATOM 2129 O O . ARG B 1 119 ? 10.695 -8.867 -7.148 1 50.97 119 ARG B O 1
ATOM 2136 N N . ARG B 1 120 ? 12.531 -7.816 -6.758 1 54.31 120 ARG B N 1
ATOM 2137 C CA . ARG B 1 120 ? 12.039 -6.469 -6.484 1 54.31 120 ARG B CA 1
ATOM 2138 C C . ARG B 1 120 ? 10.93 -6.082 -7.449 1 54.31 120 ARG B C 1
ATOM 2140 O O . ARG B 1 120 ? 11.141 -6.039 -8.664 1 54.31 120 ARG B O 1
ATOM 2147 N N . ASN B 1 121 ? 9.648 -6.395 -6.98 1 74 121 ASN B N 1
ATOM 2148 C CA . ASN B 1 121 ? 8.555 -5.891 -7.805 1 74 121 ASN B CA 1
ATOM 2149 C C . ASN B 1 121 ? 8.75 -4.418 -8.156 1 74 121 ASN B C 1
ATOM 2151 O O . ASN B 1 121 ? 8.672 -3.555 -7.277 1 74 121 ASN B O 1
ATOM 2155 N N . ILE B 1 122 ? 9.305 -4.25 -9.344 1 78.38 122 ILE B N 1
ATOM 2156 C CA . ILE B 1 122 ? 9.617 -2.92 -9.852 1 78.38 122 ILE B CA 1
ATOM 2157 C C . ILE B 1 122 ? 8.445 -1.979 -9.586 1 78.38 122 ILE B C 1
ATOM 2159 O O . ILE B 1 122 ? 8.641 -0.825 -9.195 1 78.38 122 ILE B O 1
ATOM 2163 N N . PHE B 1 123 ? 7.312 -2.48 -9.758 1 88.69 123 PHE B N 1
ATOM 2164 C CA . PHE B 1 123 ? 6.137 -1.64 -9.57 1 88.69 123 PHE B CA 1
ATOM 2165 C C . PHE B 1 123 ? 6.02 -1.187 -8.125 1 88.69 123 PHE B C 1
ATOM 2167 O O . PHE B 1 123 ? 5.844 0.003 -7.852 1 88.69 123 PHE B O 1
ATOM 2174 N N . ASN B 1 124 ? 6.133 -2.082 -7.184 1 88.88 124 ASN B N 1
ATOM 2175 C CA . ASN B 1 124 ? 6.047 -1.749 -5.766 1 88.88 124 ASN B CA 1
ATOM 2176 C C . ASN B 1 124 ? 7.148 -0.777 -5.348 1 88.88 124 ASN B C 1
ATOM 2178 O O . ASN B 1 124 ? 6.902 0.155 -4.582 1 88.88 124 ASN B O 1
ATOM 2182 N N . HIS B 1 125 ? 8.312 -0.999 -5.938 1 87.44 125 HIS B N 1
ATOM 2183 C CA . HIS B 1 125 ? 9.43 -0.111 -5.641 1 87.44 125 HIS B CA 1
ATOM 2184 C C . HIS B 1 125 ? 9.164 1.3 -6.156 1 87.44 125 HIS B C 1
ATOM 2186 O O . HIS B 1 125 ? 9.43 2.281 -5.457 1 87.44 125 HIS B O 1
ATOM 2192 N N . THR B 1 126 ? 8.68 1.361 -7.371 1 89.12 126 THR B N 1
ATOM 2193 C CA . THR B 1 126 ? 8.383 2.654 -7.977 1 89.12 126 THR B CA 1
ATOM 2194 C C . THR B 1 126 ? 7.297 3.383 -7.184 1 89.12 126 THR B C 1
ATOM 2196 O O . THR B 1 126 ? 7.418 4.582 -6.914 1 89.12 126 THR B O 1
ATOM 2199 N N . VAL B 1 127 ? 6.266 2.703 -6.832 1 93 127 VAL B N 1
ATOM 2200 C CA . VAL B 1 127 ? 5.176 3.289 -6.055 1 93 127 VAL B CA 1
ATOM 2201 C C . VAL B 1 127 ? 5.711 3.783 -4.711 1 93 127 VAL B C 1
ATOM 2203 O O . VAL B 1 127 ? 5.383 4.891 -4.277 1 93 127 VAL B O 1
ATOM 2206 N N . SER B 1 128 ? 6.527 2.963 -4.059 1 92.75 128 SER B N 1
ATOM 2207 C CA . SER B 1 128 ? 7.09 3.334 -2.764 1 92.75 128 SER B CA 1
ATOM 2208 C C . SER B 1 128 ? 7.906 4.617 -2.863 1 92.75 128 SER B C 1
ATOM 2210 O O . SER B 1 128 ? 7.766 5.512 -2.023 1 92.75 128 SER B O 1
ATOM 2212 N N . LEU B 1 129 ? 8.734 4.668 -3.881 1 92.06 129 LEU B N 1
ATOM 2213 C CA . LEU B 1 129 ? 9.562 5.855 -4.07 1 92.06 129 LEU B CA 1
ATOM 2214 C C . LEU B 1 129 ? 8.695 7.09 -4.309 1 92.06 129 LEU B C 1
ATOM 2216 O O . LEU B 1 129 ? 8.93 8.148 -3.719 1 92.06 129 LEU B O 1
ATOM 2220 N N . GLU B 1 130 ? 7.727 6.969 -5.172 1 93 130 GLU B N 1
ATOM 2221 C CA . GLU B 1 130 ? 6.84 8.094 -5.445 1 93 130 GLU B CA 1
ATOM 2222 C C . GLU B 1 130 ? 6.086 8.523 -4.191 1 93 130 GLU B C 1
ATOM 2224 O O . GLU B 1 130 ? 5.957 9.719 -3.918 1 93 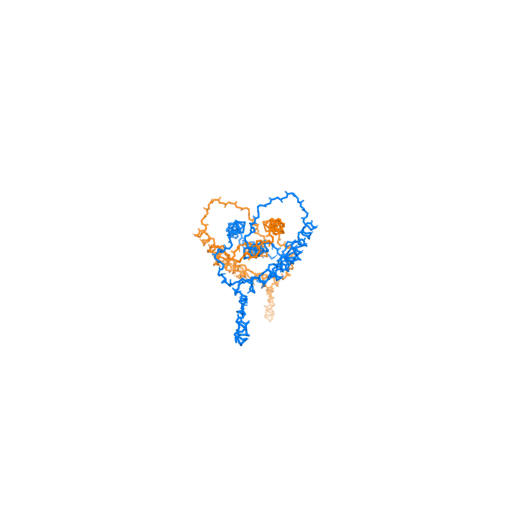130 GLU B O 1
ATOM 2229 N N . ALA B 1 131 ? 5.535 7.555 -3.477 1 94.06 131 ALA B N 1
ATOM 2230 C CA . ALA B 1 131 ? 4.836 7.871 -2.232 1 94.06 131 ALA B CA 1
ATOM 2231 C C . ALA B 1 131 ? 5.742 8.641 -1.275 1 94.06 131 ALA B C 1
ATOM 2233 O O . ALA B 1 131 ? 5.312 9.609 -0.642 1 94.06 131 ALA B O 1
ATOM 2234 N N . LEU B 1 132 ? 7 8.25 -1.202 1 93.69 132 LEU B N 1
ATOM 2235 C CA . LEU B 1 132 ? 7.969 8.914 -0.332 1 93.69 132 LEU B CA 1
ATOM 2236 C C . LEU B 1 132 ? 8.164 10.367 -0.748 1 93.69 132 LEU B C 1
ATOM 2238 O O . LEU B 1 132 ? 8.211 11.258 0.102 1 93.69 132 LEU B O 1
ATOM 2242 N N . MET B 1 133 ? 8.297 10.578 -1.981 1 93.69 133 MET B N 1
ATOM 2243 C CA . MET B 1 133 ? 8.484 11.938 -2.473 1 93.69 133 MET B CA 1
ATOM 2244 C C . MET B 1 133 ? 7.234 12.773 -2.252 1 93.69 133 MET B C 1
ATOM 2246 O O . MET B 1 133 ? 7.324 13.969 -1.944 1 93.69 133 MET B O 1
ATOM 2250 N N . ARG B 1 134 ? 6.117 12.211 -2.441 1 93.38 134 ARG B N 1
ATOM 2251 C CA . ARG B 1 134 ? 4.867 12.93 -2.197 1 93.38 134 ARG B CA 1
ATOM 2252 C C . ARG B 1 134 ? 4.727 13.297 -0.724 1 93.38 134 ARG B C 1
ATOM 2254 O O . ARG B 1 134 ? 4.289 14.398 -0.394 1 93.38 134 ARG B O 1
ATOM 2261 N N . VAL B 1 135 ? 5.074 12.336 0.164 1 94.62 135 VAL B N 1
ATOM 2262 C CA . VAL B 1 135 ? 5.023 12.641 1.591 1 94.62 135 VAL B CA 1
ATOM 2263 C C . VAL B 1 135 ? 5.984 13.781 1.912 1 94.62 135 VAL B C 1
ATOM 2265 O O . VAL B 1 135 ? 5.656 14.672 2.693 1 94.62 135 VAL B O 1
ATOM 2268 N N . ARG B 1 136 ? 7.125 13.719 1.346 1 94.69 136 ARG B N 1
ATOM 2269 C CA . ARG B 1 136 ? 8.117 14.766 1.551 1 94.69 136 ARG B CA 1
ATOM 2270 C C . ARG B 1 136 ? 7.539 16.141 1.201 1 94.69 136 ARG B C 1
ATOM 2272 O O . ARG B 1 136 ? 7.633 17.078 1.993 1 94.69 136 ARG B O 1
ATOM 2279 N N . GLU B 1 137 ? 6.969 16.25 0.05 1 94 137 GLU B N 1
ATOM 2280 C CA . GLU B 1 137 ? 6.383 17.516 -0.389 1 94 137 GLU B CA 1
ATOM 2281 C C . GLU B 1 137 ? 5.195 17.891 0.487 1 94 137 GLU B C 1
ATOM 2283 O O . GLU B 1 137 ? 5.008 19.078 0.8 1 94 137 GLU B O 1
ATOM 2288 N N . PHE B 1 138 ? 4.406 17 0.82 1 95.38 138 PHE B N 1
ATOM 2289 C CA . PHE B 1 138 ? 3.246 17.234 1.674 1 95.38 138 PHE B CA 1
ATOM 2290 C C . PHE B 1 138 ? 3.674 17.797 3.025 1 95.38 138 PHE B C 1
ATOM 2292 O O . PHE B 1 138 ? 3.039 18.703 3.555 1 95.38 138 PHE B O 1
ATOM 2299 N N . LEU B 1 139 ? 4.711 17.156 3.531 1 97 139 LEU B N 1
ATOM 2300 C CA . LEU B 1 139 ? 5.223 17.609 4.824 1 97 139 LEU B CA 1
ATOM 2301 C C . LEU B 1 139 ? 5.727 19.047 4.738 1 97 139 LEU B C 1
ATOM 2303 O O . LEU B 1 139 ? 5.566 19.828 5.684 1 97 139 LEU B O 1
ATOM 2307 N N . LYS B 1 140 ? 6.316 19.391 3.654 1 95.44 140 LYS B N 1
ATOM 2308 C CA . LYS B 1 140 ? 6.746 20.766 3.453 1 95.44 140 LYS B CA 1
ATOM 2309 C C . LYS B 1 140 ? 5.551 21.719 3.42 1 95.44 140 LYS B C 1
ATOM 2311 O O . LYS B 1 140 ? 5.586 22.797 4.02 1 95.44 140 LYS B O 1
ATOM 2316 N N . LEU B 1 141 ? 4.547 21.344 2.742 1 95.62 141 LEU B N 1
ATOM 2317 C CA . LEU B 1 141 ? 3.324 22.141 2.699 1 95.62 141 LEU B CA 1
ATOM 2318 C C . LEU B 1 141 ? 2.695 22.234 4.086 1 95.62 141 LEU B C 1
ATOM 2320 O O . LEU B 1 141 ? 2.209 23.312 4.473 1 95.62 141 LEU B O 1
ATOM 2324 N N . LEU B 1 142 ? 2.674 21.125 4.75 1 97.12 142 LEU B N 1
ATOM 2325 C CA . LEU B 1 142 ? 2.109 21.078 6.094 1 97.12 142 LEU B CA 1
ATOM 2326 C C . LEU B 1 142 ? 2.793 22.094 7.008 1 97.12 142 LEU B C 1
ATOM 2328 O O . LEU B 1 142 ? 2.123 22.828 7.742 1 97.12 142 LEU B O 1
ATOM 2332 N N . GLN B 1 143 ? 4.129 22.172 6.906 1 97.5 143 GLN B N 1
ATOM 2333 C CA . GLN B 1 143 ? 4.902 23.109 7.719 1 97.5 143 GLN B CA 1
ATOM 2334 C C . GLN B 1 143 ? 4.473 24.547 7.457 1 97.5 143 GLN B C 1
ATOM 2336 O O . GLN B 1 143 ? 4.43 25.375 8.375 1 97.5 143 GLN B O 1
ATOM 2341 N N . LYS B 1 144 ? 4.117 24.812 6.266 1 96.19 144 LYS B N 1
ATOM 2342 C CA . LYS B 1 144 ? 3.744 26.172 5.879 1 96.19 144 LYS B CA 1
ATOM 2343 C C . LYS B 1 144 ? 2.281 26.453 6.203 1 96.19 144 LYS B C 1
ATOM 2345 O O . LYS B 1 144 ? 1.843 27.609 6.172 1 96.19 144 LYS B O 1
ATOM 2350 N N . ASN B 1 145 ? 1.563 25.375 6.453 1 96.69 145 ASN B N 1
ATOM 2351 C CA . ASN B 1 145 ? 0.124 25.531 6.625 1 96.69 145 ASN B CA 1
ATOM 2352 C C . ASN B 1 145 ? -0.348 24.938 7.953 1 96.69 145 ASN B C 1
ATOM 2354 O O . ASN B 1 145 ? -1.451 24.391 8.039 1 96.69 145 ASN B O 1
ATOM 2358 N N . VAL B 1 146 ? 0.486 24.906 8.953 1 96.56 146 VAL B N 1
ATOM 2359 C CA . VAL B 1 146 ? 0.21 24.266 10.234 1 96.56 146 VAL B CA 1
ATOM 2360 C C . VAL B 1 146 ? -1.006 24.922 10.891 1 96.56 146 VAL B C 1
ATOM 2362 O O . VAL B 1 146 ? -1.704 24.297 11.688 1 96.56 146 VAL B O 1
ATOM 2365 N N . ASP B 1 147 ? -1.364 26.203 10.508 1 95.12 147 ASP B N 1
ATOM 2366 C CA . ASP B 1 147 ? -2.51 26.906 11.078 1 95.12 147 ASP B CA 1
ATOM 2367 C C . ASP B 1 147 ? -3.822 26.234 10.68 1 95.12 147 ASP B C 1
ATOM 2369 O O . ASP B 1 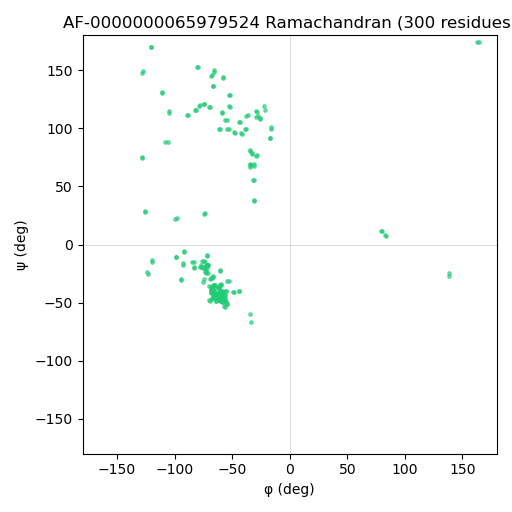147 ? -4.82 26.328 11.398 1 95.12 147 ASP B O 1
ATOM 2373 N N . LEU B 1 148 ? -3.795 25.594 9.555 1 95.19 148 LEU B N 1
ATOM 2374 C CA . LEU B 1 148 ? -5.004 24.953 9.062 1 95.19 148 LEU B CA 1
ATOM 2375 C C . LEU B 1 148 ? -5.332 23.719 9.898 1 95.19 148 LEU B C 1
ATOM 2377 O O . LEU B 1 148 ? -6.445 23.188 9.82 1 95.19 148 LEU B O 1
ATOM 2381 N N . LEU B 1 149 ? -4.461 23.312 10.742 1 95.06 149 LEU B N 1
ATOM 2382 C CA . LEU B 1 149 ? -4.637 22.078 11.516 1 95.06 149 LEU B CA 1
ATOM 2383 C C . LEU B 1 149 ? -5.684 22.281 12.609 1 95.06 149 LEU B C 1
ATOM 2385 O O . LEU B 1 149 ? -6.184 21.297 13.18 1 95.06 149 LEU B O 1
ATOM 2389 N N . GLU B 1 150 ? -5.996 23.5 12.867 1 92.31 150 GLU B N 1
ATOM 2390 C CA . GLU B 1 150 ? -7.016 23.781 13.875 1 92.31 150 GLU B CA 1
ATOM 2391 C C . GLU B 1 150 ? -8.414 23.453 13.359 1 92.31 150 GLU B C 1
ATOM 2393 O O . GLU B 1 150 ? -9.359 23.344 14.141 1 92.31 150 GLU B O 1
ATOM 2398 N N . ARG B 1 151 ? -8.445 23.422 12.078 1 89.31 151 ARG B N 1
ATOM 2399 C CA . ARG B 1 151 ? -9.719 23.047 11.477 1 89.31 151 ARG B CA 1
ATOM 2400 C C . ARG B 1 151 ? -9.977 21.562 11.609 1 89.31 151 ARG B C 1
ATOM 2402 O O . ARG B 1 151 ? -9.164 20.734 11.164 1 89.31 151 ARG B O 1
ATOM 2409 N N . CYS B 1 152 ? -11.125 21.281 12.297 1 85.69 152 CYS B N 1
ATOM 2410 C CA . CYS B 1 152 ? -11.484 19.891 12.547 1 85.69 152 CYS B CA 1
ATOM 2411 C C . CYS B 1 152 ? -12.344 19.344 11.414 1 85.69 152 CYS B C 1
ATOM 2413 O O . CYS B 1 152 ? -13.211 20.047 10.891 1 85.69 152 CYS B O 1
#